Protein AF-0000000069481427 (afdb_homodimer)

Radius of gyration: 17.5 Å; Cα contacts (8 Å, |Δi|>4): 506; chains: 2; bounding box: 46×46×43 Å

pLDDT: mean 86.91, std 14.1, range [25.64, 97.06]

Solvent-accessible surface area (backbone atoms only — not comparable to full-atom values): 13950 Å² total; per-residue (Å²): 100,71,48,62,44,82,50,97,60,33,39,35,22,39,38,51,60,66,61,57,47,44,70,61,52,67,52,79,68,91,65,60,65,43,36,36,32,36,32,32,39,46,39,75,55,36,89,91,43,62,36,25,36,39,41,33,36,37,33,52,68,79,46,86,88,55,65,64,46,74,40,29,38,36,42,20,60,46,76,75,85,49,60,68,69,68,44,41,67,58,52,52,51,51,51,48,40,73,74,54,37,57,54,93,86,38,79,47,42,78,43,76,66,56,78,44,72,48,65,55,82,72,68,117,110,71,48,63,44,81,50,97,60,34,37,34,24,39,36,50,59,66,63,58,46,45,69,61,52,69,52,80,68,92,65,59,66,45,36,36,34,37,32,34,39,48,38,76,55,36,89,91,45,61,36,25,36,36,41,32,34,37,33,50,69,79,48,87,89,55,65,64,47,74,39,29,38,35,40,21,60,44,75,76,85,48,60,68,70,67,42,41,67,59,53,53,51,51,50,48,39,73,74,53,36,58,54,94,86,40,79,46,42,79,43,76,65,54,80,43,72,49,63,65,77,66,70,117

Organism: Araneus ventricosus (NCBI:txid182803)

Sequence (248 aa):
MIGTKDLNNGQYVQFDIYYGLEKQLTLLEDLSTIKLAFNIDGLPLFKSSSQQAWPILCLVNNIRNSNPFVIGIFSGRSKPDNVSQYLFDFIQDVKELLQNPVIGGKLLKFLLMHLFVMLLLALIMIGTKDLNNGQYVQFDIYYGLEKQLTLLEDLSTIKLAFNIDGLPLFKSSSQQAWPILCLVNNIRNSNPFVIGIFSGRSKPDNVSQYLFDFIQDVKELLQNPVIGGKLLKFLLMHLFVMLLLALI

Nearest PDB structures (foldseek):
  2o2a-assembly1_B  TM=3.040E-01  e=3.566E-03  Streptococcus agalactiae 2603V/R
  2hng-assembly1_A-2  TM=2.946E-01  e=9.383E-03  Streptococcus pneumoniae TIGR4
  2fpn-assembly1_A-2  TM=2.513E-01  e=2.469E-02  Bacillus subtilis
  8j7s-assembly1_M  TM=3.025E-01  e=1.533E+00  Maribacter polysiphoniae
  4bcl-assembly1_A  TM=4.057E-01  e=5.221E+00  Prosthecochloris aestuarii

Foldseek 3Di:
DPDKDDAPFWIKDFDQVLVLVLVQPVPDDPAQEWEKEKEWEWADPDPVALKIKIWIKMWGDPDPPTDIDTGMMIIGSHDRPDVCVRCVVVVVNVVVCCVVVAHPNDRHHYDYDDYHYDYDDDPD/DPDKDDAPFWIKDFDQVLVLVLVQVVPDDPAQEWEKEKEWEWADPDPVALKIKIWIKMWGDPDPPTDIDTGMMIIGSHDRPDVCVRCVVVVVNVVVCCVVVAHPNDRHHYHYDDYYYDYPPDPD

Structure (mmCIF, N/CA/C/O backbone):
data_AF-0000000069481427-model_v1
#
loop_
_entity.id
_entity.type
_entity.pdbx_description
1 polymer 'Uncharacterized protein'
#
loop_
_atom_site.group_PDB
_atom_site.id
_atom_site.type_symbol
_atom_site.label_atom_id
_atom_site.label_alt_id
_atom_site.label_comp_id
_atom_site.label_asym_id
_atom_site.label_entity_id
_atom_site.label_seq_id
_atom_site.pdbx_PDB_ins_code
_atom_site.Cartn_x
_atom_site.Cartn_y
_atom_site.Cartn_z
_atom_site.occupancy
_atom_site.B_iso_or_equiv
_atom_site.auth_seq_id
_atom_site.auth_comp_id
_atom_site.auth_asym_id
_atom_site.auth_atom_id
_atom_site.pdbx_PDB_model_num
ATOM 1 N N . MET A 1 1 ? 9.062 -1.073 -13.734 1 69.12 1 MET A N 1
ATOM 2 C CA . MET A 1 1 ? 9.578 -2.188 -12.945 1 69.12 1 MET A CA 1
ATOM 3 C C . MET A 1 1 ? 11.086 -2.32 -13.102 1 69.12 1 MET A C 1
ATOM 5 O O . MET A 1 1 ? 11.609 -2.178 -14.211 1 69.12 1 MET A O 1
ATOM 9 N N . ILE A 1 2 ? 11.789 -2.453 -11.906 1 71.44 2 ILE A N 1
ATOM 10 C CA . ILE A 1 2 ? 13.25 -2.553 -11.945 1 71.44 2 ILE A CA 1
ATOM 11 C C . ILE A 1 2 ? 13.656 -3.996 -12.227 1 71.44 2 ILE A C 1
ATOM 13 O O . ILE A 1 2 ? 14.531 -4.246 -13.062 1 71.44 2 ILE A O 1
ATOM 17 N N . GLY A 1 3 ? 12.992 -4.902 -11.562 1 85.06 3 GLY A N 1
ATOM 18 C CA . GLY A 1 3 ? 13.359 -6.285 -11.82 1 85.06 3 GLY A CA 1
ATOM 19 C C . GLY A 1 3 ? 12.688 -7.27 -10.883 1 85.06 3 GLY A C 1
ATOM 20 O O . GLY A 1 3 ? 11.969 -6.867 -9.961 1 85.06 3 GLY A O 1
ATOM 21 N N . THR A 1 4 ? 12.828 -8.609 -11.227 1 91.56 4 THR A N 1
ATOM 22 C CA . THR A 1 4 ? 12.352 -9.703 -10.383 1 91.56 4 THR A CA 1
ATOM 23 C C . THR A 1 4 ? 13.508 -10.578 -9.922 1 91.56 4 THR A C 1
ATOM 25 O O . THR A 1 4 ? 14.555 -10.625 -10.578 1 91.56 4 THR A O 1
ATOM 28 N N . LYS A 1 5 ? 13.406 -11.055 -8.789 1 93.25 5 LYS A N 1
ATOM 29 C CA . LYS A 1 5 ? 14.422 -11.977 -8.297 1 93.25 5 LYS A CA 1
ATOM 30 C C . LYS A 1 5 ? 13.797 -13.156 -7.57 1 93.25 5 LYS A C 1
ATOM 32 O O . LYS A 1 5 ? 12.789 -13 -6.875 1 93.25 5 LYS A O 1
ATOM 37 N N . ASP A 1 6 ? 14.414 -14.281 -7.785 1 93.88 6 ASP A N 1
ATOM 38 C CA . ASP A 1 6 ? 14.016 -15.469 -7.043 1 93.88 6 ASP A CA 1
ATOM 39 C C . ASP A 1 6 ? 14.711 -15.531 -5.684 1 93.88 6 ASP A C 1
ATOM 41 O O . ASP A 1 6 ? 15.922 -15.344 -5.594 1 93.88 6 ASP A O 1
ATOM 45 N N . LEU A 1 7 ? 13.938 -15.688 -4.66 1 95.19 7 LEU A N 1
ATOM 46 C CA . LEU A 1 7 ? 14.445 -15.977 -3.324 1 95.19 7 LEU A CA 1
ATOM 47 C C . LEU A 1 7 ? 14.211 -17.438 -2.953 1 95.19 7 LEU A C 1
ATOM 49 O O . LEU A 1 7 ? 13.57 -18.172 -3.707 1 95.19 7 LEU A O 1
ATOM 53 N N . ASN A 1 8 ? 14.773 -17.891 -1.88 1 95.06 8 ASN A N 1
ATOM 54 C CA . ASN A 1 8 ? 14.711 -19.297 -1.487 1 95.06 8 ASN A CA 1
ATOM 55 C C . ASN A 1 8 ? 13.273 -19.797 -1.41 1 95.06 8 ASN A C 1
ATOM 57 O O . ASN A 1 8 ? 12.969 -20.906 -1.851 1 95.06 8 ASN A O 1
ATOM 61 N N . ASN A 1 9 ? 12.352 -19.016 -0.88 1 95.25 9 ASN A N 1
ATOM 62 C CA . ASN A 1 9 ? 10.992 -19.5 -0.643 1 95.25 9 ASN A CA 1
ATOM 63 C C . ASN A 1 9 ? 9.953 -18.594 -1.317 1 95.25 9 ASN A C 1
ATOM 65 O O . ASN A 1 9 ? 8.82 -18.484 -0.847 1 95.25 9 ASN A O 1
ATOM 69 N N . GLY A 1 10 ? 10.344 -17.906 -2.363 1 94.56 10 GLY A N 1
ATOM 70 C CA . GLY A 1 10 ? 9.414 -17.047 -3.07 1 94.56 10 GLY A CA 1
ATOM 71 C C . GLY A 1 10 ? 10.086 -16.172 -4.109 1 94.56 10 GLY A C 1
ATOM 72 O O . GLY A 1 10 ? 11.234 -16.422 -4.492 1 94.56 10 GLY A O 1
ATOM 73 N N . GLN A 1 11 ? 9.359 -15.25 -4.609 1 94.19 11 GLN A N 1
ATOM 74 C CA . GLN A 1 11 ? 9.828 -14.297 -5.602 1 94.19 11 GLN A CA 1
ATOM 75 C C . GLN A 1 11 ? 9.617 -12.859 -5.129 1 94.19 11 GLN A C 1
ATOM 77 O O . GLN A 1 11 ? 8.695 -12.594 -4.348 1 94.19 11 GLN A O 1
ATOM 82 N N . TYR A 1 12 ? 10.508 -12 -5.547 1 95.62 12 TYR A N 1
ATOM 83 C CA . TYR A 1 12 ? 10.438 -10.578 -5.207 1 95.62 12 TYR A CA 1
ATOM 84 C C . TYR A 1 12 ? 10.492 -9.719 -6.461 1 95.62 12 TYR A C 1
ATOM 86 O O . TYR A 1 12 ? 11.297 -9.969 -7.363 1 95.62 12 TYR A O 1
ATOM 94 N N . VAL A 1 13 ? 9.602 -8.75 -6.543 1 94.94 13 VAL A N 1
ATOM 95 C CA . VAL A 1 13 ? 9.609 -7.758 -7.613 1 94.94 1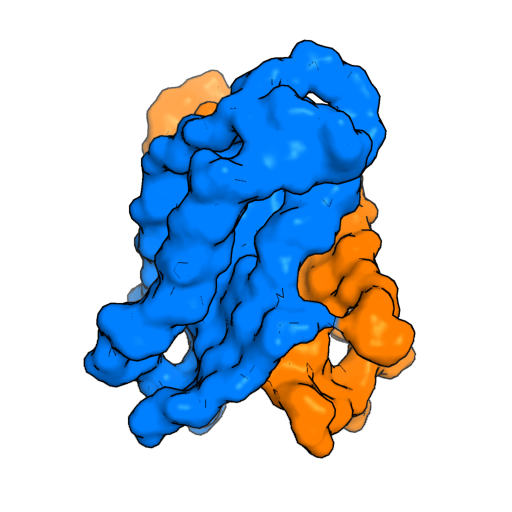3 VAL A CA 1
ATOM 96 C C . VAL A 1 13 ? 9.891 -6.375 -7.027 1 94.94 13 VAL A C 1
ATOM 98 O O . VAL A 1 13 ? 9.328 -6.004 -5.996 1 94.94 13 VAL A O 1
ATOM 101 N N . GLN A 1 14 ? 10.781 -5.672 -7.633 1 95.69 14 GLN A N 1
ATOM 102 C CA . GLN A 1 14 ? 11.156 -4.316 -7.234 1 95.69 14 GLN A CA 1
ATOM 103 C C . GLN A 1 14 ? 10.617 -3.287 -8.227 1 95.69 14 GLN A C 1
ATOM 105 O O . GLN A 1 14 ? 10.766 -3.451 -9.438 1 95.69 14 GLN A O 1
ATOM 110 N N . PHE A 1 15 ? 9.992 -2.195 -7.73 1 94.12 15 PHE A N 1
ATOM 111 C CA . PHE A 1 15 ? 9.508 -1.105 -8.57 1 94.12 15 PHE A CA 1
ATOM 112 C C . PHE A 1 15 ? 10.367 0.14 -8.383 1 94.12 15 PHE A C 1
ATOM 114 O O . PHE A 1 15 ? 10.984 0.321 -7.332 1 94.12 15 PHE A O 1
ATOM 121 N N . ASP A 1 16 ? 10.352 0.92 -9.359 1 92.88 16 ASP A N 1
ATOM 122 C CA . ASP A 1 16 ? 11.211 2.1 -9.383 1 92.88 16 ASP A CA 1
ATOM 123 C C . ASP A 1 16 ? 10.664 3.195 -8.469 1 92.88 16 ASP A C 1
ATOM 125 O O . ASP A 1 16 ? 9.594 3.756 -8.734 1 92.88 16 ASP A O 1
ATOM 129 N N . ILE A 1 17 ? 11.391 3.498 -7.473 1 94.62 17 ILE A N 1
ATOM 130 C CA . ILE A 1 17 ? 10.945 4.496 -6.508 1 94.62 17 ILE A CA 1
ATOM 131 C C . ILE A 1 17 ? 10.891 5.867 -7.168 1 94.62 17 ILE A C 1
ATOM 133 O O . ILE A 1 17 ? 10.039 6.695 -6.828 1 94.62 17 ILE A O 1
ATOM 137 N N . TYR A 1 18 ? 11.719 6.176 -8.117 1 93 18 TYR A N 1
ATOM 138 C CA . TYR A 1 18 ? 11.695 7.457 -8.812 1 93 18 TYR A CA 1
ATOM 139 C C . TYR A 1 18 ? 10.359 7.668 -9.516 1 93 18 TYR A C 1
ATOM 141 O O . TYR A 1 18 ? 9.781 8.758 -9.453 1 93 18 TYR A O 1
ATOM 149 N N . TYR A 1 19 ? 9.953 6.633 -10.125 1 89.44 19 TYR A N 1
ATOM 150 C CA . TYR A 1 19 ? 8.688 6.715 -10.836 1 89.44 19 TYR A CA 1
ATOM 151 C C . TYR A 1 19 ? 7.539 7.016 -9.883 1 89.44 19 TYR A C 1
ATOM 153 O O . TYR A 1 19 ? 6.699 7.875 -10.156 1 89.44 19 TYR A O 1
ATOM 161 N N . GLY A 1 20 ? 7.488 6.297 -8.758 1 90.25 20 GLY A N 1
ATOM 162 C CA . GLY A 1 20 ? 6.469 6.535 -7.746 1 90.25 20 GLY A CA 1
ATOM 163 C C . GLY A 1 20 ? 6.488 7.953 -7.203 1 90.25 20 GLY A C 1
ATOM 164 O O . GLY A 1 20 ? 5.438 8.578 -7.043 1 90.25 20 GLY A O 1
ATOM 165 N N . LEU A 1 21 ? 7.605 8.453 -6.984 1 91.38 21 LEU A N 1
ATOM 166 C CA . LEU A 1 21 ? 7.754 9.789 -6.418 1 91.38 21 LEU A CA 1
ATOM 167 C C . LEU A 1 21 ? 7.371 10.852 -7.438 1 91.38 21 LEU A C 1
ATOM 169 O O . LEU A 1 21 ? 6.773 11.875 -7.082 1 91.38 21 LEU A O 1
ATOM 173 N N . GLU A 1 22 ? 7.754 10.656 -8.68 1 89.56 22 GLU A N 1
ATOM 174 C CA . GLU A 1 22 ? 7.406 11.617 -9.727 1 89.56 22 GLU A CA 1
ATOM 175 C C . GLU A 1 22 ? 5.895 11.805 -9.82 1 89.56 22 GLU A C 1
ATOM 177 O O . GLU A 1 22 ? 5.414 12.922 -10.016 1 89.56 22 GLU A O 1
ATOM 182 N N . LYS A 1 23 ? 5.219 10.734 -9.68 1 85.62 23 LYS A N 1
ATOM 183 C CA . LYS A 1 23 ? 3.76 10.789 -9.758 1 85.62 23 LYS A CA 1
ATOM 184 C C . LYS A 1 23 ? 3.174 11.555 -8.57 1 85.62 23 LYS A C 1
ATOM 186 O O . LYS A 1 23 ? 2.141 12.211 -8.695 1 85.62 23 LYS A O 1
ATOM 191 N N . GLN A 1 24 ? 3.822 11.445 -7.441 1 84.94 24 GLN A N 1
ATOM 192 C CA . GLN A 1 24 ? 3.34 12.078 -6.219 1 84.94 24 GLN A CA 1
ATOM 193 C C . GLN A 1 24 ? 3.723 13.547 -6.172 1 84.94 24 GLN A C 1
ATOM 195 O O . GLN A 1 24 ? 2.984 14.375 -5.625 1 84.94 24 GLN A O 1
ATOM 200 N N . LEU A 1 25 ? 4.82 13.852 -6.613 1 82.25 25 LEU A N 1
ATOM 201 C CA . LEU A 1 25 ? 5.383 15.188 -6.426 1 82.25 25 LEU A CA 1
ATOM 202 C C . LEU A 1 25 ? 5.02 16.094 -7.59 1 82.25 25 LEU A C 1
ATOM 204 O O . LEU A 1 25 ? 5.234 17.312 -7.523 1 82.25 25 LEU A O 1
ATOM 208 N N . THR A 1 26 ? 4.68 15.5 -8.734 1 68.38 26 THR A N 1
ATOM 209 C CA . THR A 1 26 ? 4.246 16.391 -9.797 1 68.38 26 THR A CA 1
ATOM 210 C C . THR A 1 26 ? 3.299 17.453 -9.25 1 68.38 26 THR A C 1
ATOM 212 O O . THR A 1 26 ? 3.264 18.578 -9.758 1 68.38 26 THR A O 1
ATOM 215 N N . LEU A 1 27 ? 2.654 16.922 -8.227 1 54.19 27 LEU A N 1
ATOM 216 C CA . LEU A 1 27 ? 1.747 17.922 -7.668 1 54.19 27 LEU A CA 1
ATOM 217 C C . LEU A 1 27 ? 2.52 19 -6.93 1 54.19 27 LEU A C 1
ATOM 219 O O . LEU A 1 27 ? 3.596 18.75 -6.383 1 54.19 27 LEU A O 1
ATOM 223 N N . LEU A 1 28 ? 2.361 20.219 -7.215 1 54.31 28 LEU A N 1
ATOM 224 C CA . LEU A 1 28 ? 2.791 21.609 -7.246 1 54.31 28 LEU A CA 1
ATOM 225 C C . LEU A 1 28 ? 3.41 22.016 -5.914 1 54.31 28 LEU A C 1
ATOM 227 O O . LEU A 1 28 ? 3.623 23.203 -5.664 1 54.31 28 LEU A O 1
ATOM 231 N N . GLU A 1 29 ? 3.709 21.016 -5.012 1 61.81 29 GLU A N 1
ATOM 232 C CA . GLU A 1 29 ? 4.039 21.797 -3.83 1 61.81 29 GLU A CA 1
ATOM 233 C C . GLU A 1 29 ? 5.508 22.219 -3.838 1 61.81 29 GLU A C 1
ATOM 235 O O . GLU A 1 29 ? 6.34 21.578 -4.48 1 61.81 29 GLU A O 1
ATOM 240 N N . ASP A 1 30 ? 5.754 23.344 -3.699 1 70.56 30 ASP A N 1
ATOM 241 C CA . ASP A 1 30 ? 7.062 23.984 -3.545 1 70.56 30 ASP A CA 1
ATOM 242 C C . ASP A 1 30 ? 7.793 23.438 -2.32 1 70.56 30 ASP A C 1
ATOM 244 O O . ASP A 1 30 ? 7.91 24.125 -1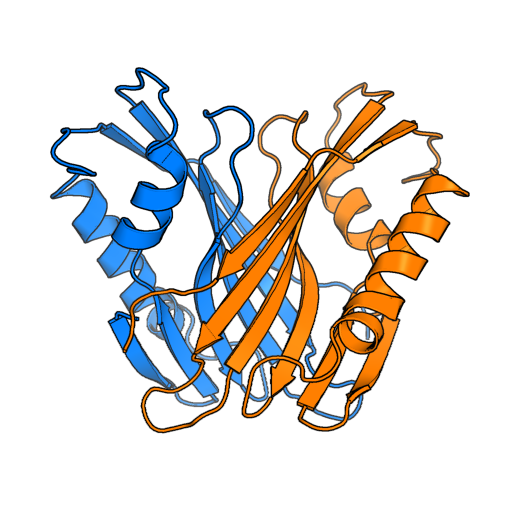.305 1 70.56 30 ASP A O 1
ATOM 248 N N . LEU A 1 31 ? 8.125 22.078 -2.477 1 79.62 31 LEU A N 1
ATOM 249 C CA . LEU A 1 31 ? 8.836 21.5 -1.342 1 79.62 31 LEU A CA 1
ATOM 250 C C . LEU A 1 31 ? 10.297 21.25 -1.696 1 79.62 31 LEU A C 1
ATOM 252 O O . LEU A 1 31 ? 10.609 20.844 -2.818 1 79.62 31 LEU A O 1
ATOM 256 N N . SER A 1 32 ? 11.156 21.609 -0.752 1 88.94 32 SER A N 1
ATOM 257 C CA . SER A 1 32 ? 12.57 21.281 -0.91 1 88.94 32 SER A CA 1
ATOM 258 C C . SER A 1 32 ? 12.938 20.016 -0.141 1 88.94 32 SER A C 1
ATOM 260 O O . SER A 1 32 ? 13.953 19.375 -0.436 1 88.94 32 SER A O 1
ATOM 262 N N . THR A 1 33 ? 12.156 19.641 0.811 1 93.19 33 THR A N 1
ATOM 263 C CA . THR A 1 33 ? 12.383 18.453 1.633 1 93.19 33 THR A CA 1
ATOM 264 C C . THR A 1 33 ? 11.195 17.5 1.554 1 93.19 33 THR A C 1
ATOM 266 O O . THR A 1 33 ? 10.039 17.938 1.671 1 93.19 33 THR A O 1
ATOM 269 N N . ILE A 1 34 ? 11.531 16.281 1.269 1 92.81 34 ILE A N 1
ATOM 270 C CA . ILE A 1 34 ? 10.5 15.258 1.167 1 92.81 34 ILE A CA 1
ATOM 271 C C . ILE A 1 34 ? 10.672 14.242 2.293 1 92.81 34 ILE A C 1
ATOM 273 O O . ILE A 1 34 ? 11.75 13.68 2.473 1 92.81 34 ILE A O 1
ATOM 277 N N . LYS A 1 35 ? 9.641 14.062 3.07 1 93 35 LYS A N 1
ATOM 278 C CA . LYS A 1 35 ? 9.648 13.062 4.137 1 93 35 LYS A CA 1
ATOM 279 C C . LYS A 1 35 ? 9.039 11.75 3.66 1 93 35 LYS A C 1
ATOM 281 O O . LYS A 1 35 ? 7.883 11.711 3.238 1 93 35 LYS A O 1
ATOM 286 N N . LEU A 1 36 ? 9.836 10.688 3.756 1 93.94 36 LEU A N 1
ATOM 287 C CA . LEU A 1 36 ? 9.391 9.383 3.275 1 93.94 36 LEU A CA 1
ATOM 288 C C . LEU A 1 36 ? 9.156 8.422 4.438 1 93.94 36 LEU A C 1
ATOM 290 O O . LEU A 1 36 ? 9.984 8.328 5.344 1 93.94 36 LEU A O 1
ATOM 294 N N . ALA A 1 37 ? 8.039 7.828 4.441 1 93.44 37 ALA A N 1
ATOM 295 C CA . ALA A 1 37 ? 7.742 6.707 5.332 1 93.44 37 ALA A CA 1
ATOM 296 C C . ALA A 1 37 ? 7.582 5.406 4.547 1 93.44 37 ALA A C 1
ATOM 298 O O . ALA A 1 37 ? 7.043 5.41 3.438 1 93.44 37 ALA A O 1
ATOM 299 N N . PHE A 1 38 ? 8.094 4.312 5.137 1 94.19 38 PHE A N 1
ATOM 300 C CA . PHE A 1 38 ? 7.961 2.992 4.527 1 94.19 38 PHE A CA 1
ATOM 301 C C . PHE A 1 38 ? 7.242 2.031 5.469 1 94.19 38 PHE A C 1
ATOM 303 O O . PHE A 1 38 ? 7.449 2.072 6.684 1 94.19 38 PHE A O 1
ATOM 310 N N . ASN A 1 39 ? 6.418 1.269 4.871 1 92.75 39 ASN A N 1
ATOM 311 C CA . ASN A 1 39 ? 5.676 0.265 5.625 1 92.75 39 ASN A CA 1
ATOM 312 C C . ASN A 1 39 ? 5.719 -1.097 4.938 1 92.75 39 ASN A C 1
ATOM 314 O O . ASN A 1 39 ? 5.57 -1.185 3.717 1 92.75 39 ASN A O 1
ATOM 318 N N . ILE A 1 40 ? 5.957 -2.154 5.664 1 93.69 40 ILE A N 1
ATOM 319 C CA . ILE A 1 40 ? 5.895 -3.523 5.168 1 93.69 40 ILE A CA 1
ATOM 320 C C . ILE A 1 40 ? 4.711 -4.25 5.801 1 93.69 40 ILE A C 1
ATOM 322 O O . ILE A 1 40 ? 4.531 -4.215 7.02 1 93.69 40 ILE A O 1
ATOM 326 N N . ASP A 1 41 ? 3.959 -4.875 4.922 1 89.81 41 ASP A N 1
ATOM 327 C CA . ASP A 1 41 ? 2.826 -5.668 5.391 1 89.81 41 ASP A CA 1
ATOM 328 C C . ASP A 1 41 ? 3.014 -7.145 5.043 1 89.81 41 ASP A C 1
ATOM 330 O O . ASP A 1 41 ? 3.588 -7.477 4.004 1 89.81 41 ASP A O 1
ATOM 334 N N . GLY A 1 42 ? 2.719 -8.039 5.977 1 91.25 42 GLY A N 1
ATOM 335 C CA . GLY A 1 42 ? 2.611 -9.469 5.723 1 91.25 42 GLY A CA 1
ATOM 336 C C . GLY A 1 42 ? 1.177 -9.953 5.641 1 91.25 42 GLY A C 1
ATOM 337 O O . GLY A 1 42 ? 0.431 -9.867 6.617 1 91.25 42 GLY A O 1
ATOM 338 N N . LEU A 1 43 ? 0.83 -10.469 4.492 1 90.56 43 LEU A N 1
ATOM 339 C CA . LEU A 1 43 ? -0.578 -10.75 4.234 1 90.56 43 LEU A CA 1
ATOM 340 C C . LEU A 1 43 ? -0.757 -12.156 3.684 1 90.56 43 LEU A C 1
ATOM 342 O O . LEU A 1 43 ? -0.021 -12.578 2.787 1 90.56 43 LEU A O 1
ATOM 346 N N . PRO A 1 44 ? -1.736 -12.859 4.199 1 88.62 44 PRO A N 1
ATOM 347 C CA . PRO A 1 44 ? -2.105 -14.117 3.535 1 88.62 44 PRO A CA 1
ATOM 348 C C . PRO A 1 44 ? -2.834 -13.891 2.213 1 88.62 44 PRO A C 1
ATOM 350 O O . PRO A 1 44 ? -3.65 -12.969 2.102 1 88.62 44 PRO A O 1
ATOM 353 N N . LEU A 1 45 ? -2.564 -14.492 1.097 1 85.12 45 LEU A N 1
ATOM 354 C CA . LEU A 1 45 ? -3.217 -14.305 -0.196 1 85.12 45 LEU A CA 1
ATOM 355 C C . LEU A 1 45 ? -4.383 -15.266 -0.358 1 85.12 45 LEU A C 1
ATOM 357 O O . LEU A 1 45 ? -5.375 -14.945 -1.017 1 85.12 45 LEU A O 1
ATOM 361 N N . PHE A 1 46 ? -4.27 -16.531 0.207 1 77 46 PHE A N 1
ATOM 362 C CA . PHE A 1 46 ? -5.371 -17.469 0.076 1 77 46 PHE A CA 1
ATOM 363 C C . PHE A 1 46 ? -5.609 -18.203 1.389 1 77 46 PHE A C 1
ATOM 365 O O . PHE A 1 46 ? -4.664 -18.516 2.117 1 77 46 PHE A O 1
ATOM 372 N N . LYS A 1 47 ? -6.926 -18.359 1.677 1 69.12 47 LYS A N 1
ATOM 373 C CA . LYS A 1 47 ? -7.281 -19.031 2.922 1 69.12 47 LYS A CA 1
ATOM 374 C C . LYS A 1 47 ? -6.758 -20.469 2.941 1 69.12 47 LYS A C 1
ATOM 376 O O . LYS A 1 47 ? -6.262 -20.938 3.967 1 69.12 47 LYS A O 1
ATOM 381 N N . SER A 1 48 ? -6.762 -21.109 1.849 1 68.62 48 SER A N 1
ATOM 382 C CA . SER A 1 48 ? -6.426 -22.531 1.827 1 68.62 48 SER A CA 1
ATOM 383 C C . SER A 1 48 ? -4.973 -22.75 1.433 1 68.62 48 SER A C 1
ATOM 385 O O . SER A 1 48 ? -4.445 -23.859 1.569 1 68.62 48 SER A O 1
ATOM 387 N N . SER A 1 49 ? -4.359 -21.609 1.04 1 73.44 49 SER A N 1
ATOM 388 C CA . SER A 1 49 ? -2.963 -21.766 0.654 1 73.44 49 SER A CA 1
ATOM 389 C C . SER A 1 49 ? -2.033 -21.062 1.643 1 73.44 49 SER A C 1
ATOM 391 O O . SER A 1 49 ? -2.451 -20.156 2.357 1 73.44 49 SER A O 1
ATOM 393 N N . SER A 1 50 ? -0.798 -21.594 1.832 1 84.31 50 SER A N 1
ATOM 394 C CA . SER A 1 50 ? 0.222 -20.969 2.668 1 84.31 50 SER A CA 1
ATOM 395 C C . SER A 1 50 ? 0.869 -19.781 1.956 1 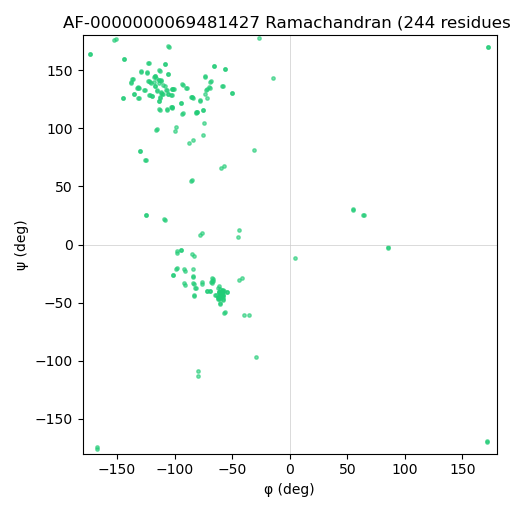84.31 50 SER A C 1
ATOM 397 O O . SER A 1 50 ? 1.825 -19.203 2.465 1 84.31 50 SER A O 1
ATOM 399 N N . GLN A 1 51 ? 0.271 -19.391 0.802 1 89.56 51 GLN A N 1
ATOM 400 C CA . GLN A 1 51 ? 0.86 -18.281 0.048 1 89.56 51 GLN A CA 1
ATOM 401 C C . GLN A 1 51 ? 0.683 -16.953 0.783 1 89.56 51 GLN A C 1
ATOM 403 O O . GLN A 1 51 ? -0.397 -16.672 1.303 1 89.56 51 GLN A O 1
ATOM 408 N N . GLN A 1 52 ? 1.768 -16.172 0.818 1 92.38 52 GLN A N 1
ATOM 409 C CA . GLN A 1 52 ? 1.77 -14.875 1.477 1 92.38 52 GLN A CA 1
ATOM 410 C C . GLN A 1 52 ? 2.318 -13.789 0.551 1 92.38 52 GLN A C 1
ATOM 412 O O . GLN A 1 52 ? 3.076 -14.086 -0.375 1 92.38 52 GLN A O 1
ATOM 417 N N . ALA A 1 53 ? 1.844 -12.656 0.713 1 93.25 53 ALA A N 1
ATOM 418 C CA . ALA A 1 53 ? 2.418 -11.469 0.093 1 93.25 53 ALA A CA 1
ATOM 419 C C . ALA A 1 53 ? 3.01 -10.531 1.144 1 93.25 53 ALA A C 1
ATOM 421 O O . ALA A 1 53 ? 2.428 -10.344 2.213 1 93.25 53 ALA A O 1
ATOM 422 N N . TRP A 1 54 ? 4.168 -9.906 0.805 1 94.94 54 TRP A N 1
ATOM 423 C CA . TRP A 1 54 ? 4.84 -8.93 1.657 1 94.94 54 TRP A CA 1
ATOM 424 C C . TRP A 1 54 ? 5.18 -7.668 0.875 1 94.94 54 TRP A C 1
ATOM 426 O O . TRP A 1 54 ? 6.332 -7.465 0.479 1 94.94 54 TRP A O 1
ATOM 436 N N . PRO A 1 55 ? 4.203 -6.805 0.706 1 95.88 55 PRO A N 1
ATOM 437 C CA . PRO A 1 55 ? 4.465 -5.539 0.013 1 95.88 55 PRO A CA 1
ATOM 438 C C . PRO A 1 55 ? 5.254 -4.551 0.869 1 95.88 55 PRO A C 1
ATOM 440 O O . PRO A 1 55 ? 5.07 -4.5 2.088 1 95.88 55 PRO A O 1
ATOM 443 N N . ILE A 1 56 ? 6.086 -3.828 0.24 1 96.19 56 ILE A N 1
ATOM 444 C CA . ILE A 1 56 ? 6.73 -2.646 0.803 1 96.19 56 ILE A CA 1
ATOM 445 C C . ILE A 1 56 ? 6.055 -1.387 0.265 1 96.19 56 ILE A C 1
ATOM 447 O O . ILE A 1 56 ? 6.051 -1.144 -0.944 1 96.19 56 ILE A O 1
ATOM 451 N N . LEU A 1 57 ? 5.473 -0.607 1.165 1 95.94 57 LEU A N 1
ATOM 452 C CA . LEU A 1 57 ? 4.711 0.581 0.791 1 95.94 57 LEU A CA 1
ATOM 453 C C . LEU A 1 57 ? 5.496 1.85 1.104 1 95.94 57 LEU A C 1
ATOM 455 O O . LEU A 1 57 ? 6.25 1.893 2.08 1 95.94 57 LEU A O 1
ATOM 459 N N . CYS A 1 58 ? 5.305 2.822 0.292 1 94.88 58 CYS A N 1
ATOM 460 C CA . CYS A 1 58 ? 5.926 4.129 0.489 1 94.88 58 CYS A CA 1
ATOM 461 C C . CYS A 1 58 ? 4.875 5.227 0.566 1 94.88 58 CYS A C 1
ATOM 463 O O . CYS A 1 58 ? 3.885 5.195 -0.167 1 94.88 58 CYS A O 1
ATOM 465 N N . LEU A 1 59 ? 5.094 6.168 1.441 1 93.81 59 LEU A N 1
ATOM 466 C CA . LEU A 1 59 ? 4.25 7.348 1.602 1 93.81 59 LEU A CA 1
ATOM 467 C C . LEU A 1 59 ? 5.102 8.609 1.73 1 93.81 59 LEU A C 1
ATOM 469 O O . LEU A 1 59 ? 6.086 8.625 2.473 1 93.81 59 LEU A O 1
ATOM 473 N N . VAL A 1 60 ? 4.762 9.57 0.935 1 92.25 60 VAL A N 1
ATOM 474 C CA . VAL A 1 60 ? 5.309 10.906 1.182 1 92.25 60 VAL A CA 1
ATOM 475 C C . VAL A 1 60 ? 4.512 11.594 2.281 1 92.25 60 VAL A C 1
ATOM 477 O O . VAL A 1 60 ? 3.354 11.977 2.074 1 92.25 60 VAL A O 1
ATOM 480 N N . ASN A 1 61 ? 5.098 11.836 3.344 1 88.88 61 ASN A N 1
ATOM 481 C CA . ASN A 1 61 ? 4.387 12.188 4.566 1 88.88 61 ASN A CA 1
ATOM 482 C C . ASN A 1 61 ? 4.051 13.68 4.613 1 88.88 61 ASN A C 1
ATOM 484 O O . ASN A 1 61 ? 3.092 14.086 5.273 1 88.88 61 ASN A O 1
ATOM 488 N N . ASN A 1 62 ? 4.801 14.477 3.994 1 88 62 ASN A N 1
ATOM 489 C CA . ASN A 1 62 ? 4.648 15.906 4.234 1 88 62 ASN A CA 1
ATOM 490 C C . ASN A 1 62 ? 4.008 16.609 3.037 1 88 62 ASN A C 1
ATOM 492 O O . ASN A 1 62 ? 4.23 17.797 2.822 1 88 62 ASN A O 1
ATOM 496 N N . ILE A 1 63 ? 3.375 15.891 2.273 1 84.56 63 ILE A N 1
ATOM 497 C CA . ILE A 1 63 ? 2.58 16.5 1.219 1 84.56 63 ILE A CA 1
ATOM 498 C C . ILE A 1 63 ? 1.102 16.188 1.434 1 84.56 63 ILE A C 1
ATOM 500 O O . ILE A 1 63 ? 0.756 15.109 1.928 1 84.56 63 ILE A O 1
ATOM 504 N N . ARG A 1 64 ? 0.32 17.219 1.101 1 78.19 64 ARG A N 1
ATOM 505 C CA . ARG A 1 64 ? -1.124 17.031 1.2 1 78.19 64 ARG A CA 1
ATOM 506 C C . ARG A 1 64 ? -1.625 16.047 0.145 1 78.19 64 ARG A C 1
ATOM 508 O O . ARG A 1 64 ? -1.12 16.031 -0.979 1 78.19 64 ARG A O 1
ATOM 515 N N . ASN A 1 65 ? -2.559 15.172 0.431 1 79.69 65 ASN A N 1
ATOM 516 C CA . ASN A 1 65 ? -3.213 14.242 -0.48 1 79.69 65 ASN A CA 1
ATOM 517 C C . ASN A 1 65 ? -2.225 13.227 -1.053 1 79.69 65 ASN A C 1
ATOM 519 O O . ASN A 1 65 ? -2.297 12.883 -2.234 1 79.69 65 ASN A O 1
ATOM 523 N N . SER A 1 66 ? -1.168 13 -0.298 1 86.12 66 SER A N 1
ATOM 524 C CA . SER A 1 66 ? -0.229 11.961 -0.714 1 86.12 66 SER A CA 1
ATOM 525 C C . SER A 1 66 ? -0.921 10.609 -0.842 1 86.12 66 SER A C 1
ATOM 527 O O . SER A 1 66 ? -1.764 10.258 -0.014 1 86.12 66 SER A O 1
ATOM 529 N N . ASN A 1 67 ? -0.563 9.938 -1.95 1 89.31 67 ASN A N 1
ATOM 530 C CA . ASN A 1 67 ? -1.021 8.562 -2.135 1 89.31 67 ASN A CA 1
ATOM 531 C C . ASN A 1 67 ? 0.103 7.559 -1.899 1 89.31 67 ASN A C 1
ATOM 533 O O . ASN A 1 67 ? 1.203 7.719 -2.432 1 89.31 67 ASN A O 1
ATOM 537 N N . PRO A 1 68 ? -0.221 6.609 -1.071 1 93.25 68 PRO A N 1
ATOM 538 C CA . PRO A 1 68 ? 0.805 5.57 -0.937 1 93.25 68 PRO A CA 1
ATOM 539 C C . PRO A 1 68 ? 1.009 4.773 -2.223 1 93.25 68 PRO A C 1
ATOM 541 O O . PRO A 1 68 ? 0.106 4.703 -3.061 1 93.25 68 PRO A O 1
ATOM 544 N N . PHE A 1 69 ? 2.197 4.242 -2.375 1 93.31 69 PHE A N 1
ATOM 545 C CA . PHE A 1 69 ? 2.486 3.404 -3.531 1 93.31 69 PHE A CA 1
ATOM 546 C C . PHE A 1 69 ? 3.42 2.26 -3.15 1 93.31 69 PHE A C 1
ATOM 548 O O . PHE A 1 69 ? 4.078 2.309 -2.109 1 93.31 69 PHE A O 1
ATOM 555 N N . VAL A 1 70 ? 3.418 1.198 -4 1 95.06 70 VAL A N 1
ATOM 556 C CA . VAL A 1 70 ? 4.184 -0.012 -3.727 1 95.06 70 VAL A CA 1
ATOM 557 C C . VAL A 1 70 ? 5.586 0.119 -4.316 1 95.06 70 VAL A C 1
ATOM 559 O O . VAL A 1 70 ? 5.746 0.501 -5.477 1 95.06 70 VAL A O 1
ATOM 562 N N . ILE A 1 71 ? 6.559 -0.26 -3.502 1 95.31 71 ILE A N 1
ATOM 563 C CA . ILE A 1 71 ? 7.957 -0.213 -3.908 1 95.31 71 ILE A CA 1
ATOM 564 C C . ILE A 1 71 ? 8.43 -1.612 -4.297 1 95.31 71 ILE A C 1
ATOM 566 O O . ILE A 1 71 ? 9.359 -1.761 -5.094 1 95.31 71 ILE A O 1
ATOM 570 N N . GLY A 1 72 ? 7.812 -2.566 -3.748 1 96.25 72 GLY A N 1
ATOM 571 C CA . GLY A 1 72 ? 8.148 -3.957 -4.02 1 96.25 72 GLY A CA 1
ATOM 572 C C . GLY A 1 72 ? 7.18 -4.938 -3.379 1 96.25 72 GLY A C 1
ATOM 573 O O . GLY A 1 72 ? 6.414 -4.57 -2.488 1 96.25 72 GLY A O 1
ATOM 574 N N . ILE A 1 73 ? 7.262 -6.156 -3.887 1 96.19 73 ILE A N 1
ATOM 575 C CA . ILE A 1 73 ? 6.406 -7.195 -3.328 1 96.19 73 ILE A CA 1
ATOM 576 C C . ILE A 1 73 ? 7.145 -8.531 -3.34 1 96.19 73 ILE A C 1
ATOM 578 O O . ILE A 1 73 ? 7.66 -8.953 -4.379 1 96.19 73 ILE A O 1
ATOM 582 N N . PHE A 1 74 ? 7.203 -9.117 -2.205 1 95.56 74 PHE A N 1
ATOM 583 C CA . PHE A 1 74 ? 7.559 -10.531 -2.09 1 95.56 74 PHE A CA 1
ATOM 584 C C . PHE A 1 74 ? 6.312 -11.406 -2.09 1 95.56 74 PHE A C 1
ATOM 586 O O . PHE A 1 74 ? 5.312 -11.07 -1.444 1 95.56 74 PHE A O 1
ATOM 593 N N . SER A 1 75 ? 6.332 -12.484 -2.781 1 93.5 75 SER A N 1
ATOM 594 C CA . SER A 1 75 ? 5.293 -13.508 -2.762 1 93.5 75 SER A CA 1
ATOM 595 C C . SER A 1 75 ? 5.895 -14.898 -2.594 1 93.5 75 SER A C 1
ATOM 597 O O . SER A 1 75 ? 6.809 -15.281 -3.326 1 93.5 75 SER A O 1
ATOM 599 N N . GLY A 1 76 ? 5.398 -15.594 -1.585 1 93.38 76 GLY A N 1
ATOM 600 C CA . GLY A 1 76 ? 5.906 -16.938 -1.334 1 93.38 76 GLY A CA 1
ATOM 601 C C . GLY A 1 76 ? 5.047 -17.719 -0.365 1 93.38 76 GLY A C 1
ATOM 602 O O . GLY A 1 76 ? 3.975 -17.266 0.038 1 93.38 76 GLY A O 1
ATOM 603 N N . ARG A 1 77 ? 5.48 -18.938 -0.004 1 92 77 ARG A N 1
ATOM 604 C CA . ARG A 1 77 ? 4.707 -19.875 0.815 1 92 77 ARG A CA 1
ATOM 605 C C . ARG A 1 77 ? 4.871 -19.562 2.299 1 92 77 ARG A C 1
ATOM 607 O O . ARG A 1 77 ? 4.215 -20.172 3.143 1 92 77 ARG A O 1
ATOM 614 N N . SER A 1 78 ? 5.758 -18.703 2.674 1 92.5 78 SER A N 1
ATOM 615 C CA . SER A 1 78 ? 5.988 -18.188 4.02 1 92.5 78 SER A CA 1
ATOM 616 C C . SER A 1 78 ? 6.555 -16.781 3.984 1 92.5 78 SER A C 1
ATOM 618 O O . SER A 1 78 ? 6.719 -16.188 2.908 1 92.5 78 SER A O 1
ATOM 620 N N . LYS A 1 79 ? 6.723 -16.219 5.141 1 93.06 79 LYS A N 1
ATOM 621 C CA . LYS A 1 79 ? 7.461 -14.969 5.176 1 93.06 79 LYS A CA 1
ATOM 622 C C . LYS A 1 79 ? 8.844 -15.125 4.551 1 93.06 79 LYS A C 1
ATOM 624 O O . LYS A 1 79 ? 9.406 -16.219 4.547 1 93.06 79 LYS A O 1
ATOM 629 N N . PRO A 1 80 ? 9.383 -14.023 3.98 1 94.5 80 PRO A N 1
ATOM 630 C CA . PRO A 1 80 ? 10.742 -14.172 3.461 1 94.5 80 PRO A CA 1
ATOM 631 C C . PRO A 1 80 ? 11.695 -14.789 4.48 1 94.5 80 PRO A C 1
ATOM 633 O O . PRO A 1 80 ? 11.75 -14.344 5.629 1 94.5 80 PRO A O 1
ATOM 636 N N . ASP A 1 81 ? 12.375 -15.766 4.039 1 95.12 81 ASP A N 1
ATOM 637 C CA . ASP A 1 81 ? 13.219 -16.5 4.977 1 95.12 81 ASP A CA 1
ATOM 638 C C . ASP A 1 81 ? 14.492 -15.719 5.301 1 95.12 81 ASP A C 1
ATOM 640 O O . ASP A 1 81 ? 15.07 -15.891 6.375 1 95.12 81 ASP A O 1
ATOM 644 N N . ASN A 1 82 ? 15.016 -14.969 4.414 1 95.38 82 ASN A N 1
ATOM 645 C CA . ASN A 1 82 ? 16.172 -14.094 4.59 1 95.38 82 ASN A CA 1
ATOM 646 C C . ASN A 1 82 ? 15.805 -12.625 4.402 1 95.38 82 ASN A C 1
ATOM 648 O O . ASN A 1 82 ? 15.703 -12.148 3.27 1 95.38 82 ASN A O 1
ATOM 652 N N . VAL A 1 83 ? 15.602 -11.969 5.461 1 93.94 83 VAL A N 1
ATOM 653 C CA . VAL A 1 83 ? 15.125 -10.594 5.461 1 93.94 83 VAL A CA 1
ATOM 654 C C . VAL A 1 83 ? 16.109 -9.703 4.707 1 93.94 83 VAL A C 1
ATOM 656 O O . VAL A 1 83 ? 15.703 -8.812 3.949 1 93.94 83 VAL A O 1
ATOM 659 N N . SER A 1 84 ? 17.422 -9.938 4.934 1 95.31 84 SER A N 1
ATOM 660 C CA . SER A 1 84 ? 18.438 -9.133 4.266 1 95.31 84 SER A CA 1
ATOM 661 C C . SER A 1 84 ? 18.328 -9.266 2.75 1 95.31 84 SER A C 1
ATOM 663 O O . SER A 1 84 ? 18.453 -8.273 2.027 1 95.31 84 SER A O 1
ATOM 665 N N . GLN A 1 85 ? 18.094 -10.484 2.268 1 96.25 85 GLN A N 1
ATOM 666 C CA . GLN A 1 85 ? 17.953 -10.703 0.832 1 96.25 85 GLN A CA 1
ATOM 667 C C . GLN A 1 85 ? 16.672 -10.078 0.302 1 96.25 85 GLN A C 1
ATOM 669 O O . GLN A 1 85 ? 16.656 -9.484 -0.778 1 96.25 85 GLN A O 1
ATOM 674 N N . TYR A 1 86 ? 15.672 -10.211 1.065 1 96.06 86 TYR A N 1
ATOM 675 C CA . TYR A 1 86 ? 14.367 -9.656 0.711 1 96.06 86 TYR A CA 1
ATOM 676 C C . TYR A 1 86 ? 14.438 -8.141 0.584 1 96.06 86 TYR A C 1
ATOM 678 O O . TYR A 1 86 ? 13.938 -7.57 -0.391 1 96.06 86 TYR A O 1
ATOM 686 N N . LEU A 1 87 ? 15.148 -7.43 1.456 1 96.19 87 LEU A N 1
ATOM 687 C CA . LEU A 1 87 ? 15.125 -5.973 1.515 1 96.19 87 LEU A CA 1
ATOM 688 C C . LEU A 1 87 ? 16.266 -5.379 0.695 1 96.19 87 LEU A C 1
ATOM 690 O O . LEU A 1 87 ? 16.344 -4.16 0.516 1 96.19 87 LEU A O 1
ATOM 694 N N . PHE A 1 88 ? 17.094 -6.211 0.188 1 96.94 88 PHE A N 1
ATOM 695 C CA . PHE A 1 88 ? 18.344 -5.754 -0.411 1 96.94 88 PHE A CA 1
ATOM 696 C C . PHE A 1 88 ? 18.078 -4.738 -1.517 1 96.94 88 PHE A C 1
ATOM 698 O O . PHE A 1 88 ? 18.609 -3.625 -1.487 1 96.94 88 PHE A O 1
ATOM 705 N N . ASP A 1 89 ? 17.312 -5.078 -2.541 1 96.75 89 ASP A N 1
ATOM 706 C CA . ASP A 1 89 ? 17.047 -4.199 -3.676 1 96.75 89 ASP A CA 1
ATOM 707 C C . ASP A 1 89 ? 16.359 -2.91 -3.223 1 96.75 89 ASP A C 1
ATOM 709 O O . ASP A 1 89 ? 16.641 -1.835 -3.762 1 96.75 89 ASP A O 1
ATOM 713 N N . PHE A 1 90 ? 15.461 -3.027 -2.266 1 95.62 90 PHE A N 1
ATOM 714 C CA . PHE A 1 90 ? 14.781 -1.866 -1.701 1 95.62 90 PHE A CA 1
ATOM 715 C C . PHE A 1 90 ? 15.781 -0.908 -1.069 1 95.62 90 PHE A C 1
ATOM 717 O O . PHE A 1 90 ? 15.773 0.29 -1.356 1 95.62 90 PHE A O 1
ATOM 724 N N . ILE A 1 91 ? 16.609 -1.454 -0.233 1 96.5 91 ILE A N 1
ATOM 725 C CA . ILE A 1 91 ? 17.609 -0.643 0.459 1 96.5 91 ILE A CA 1
ATOM 726 C C . ILE A 1 91 ? 18.531 0.016 -0.558 1 96.5 91 ILE A C 1
ATOM 728 O O . ILE A 1 91 ? 18.844 1.203 -0.443 1 96.5 91 ILE A O 1
ATOM 732 N N . GLN A 1 92 ? 19 -0.738 -1.547 1 96.38 92 GLN A N 1
ATOM 733 C CA . GLN A 1 92 ? 19.844 -0.181 -2.586 1 96.38 92 GLN A CA 1
ATOM 734 C C . GLN A 1 92 ? 19.156 0.955 -3.328 1 96.38 92 GLN A C 1
ATOM 736 O O . GLN A 1 92 ? 19.766 1.973 -3.643 1 96.38 92 GLN A O 1
ATOM 741 N N . ASP A 1 93 ? 17.891 0.814 -3.604 1 95.5 93 ASP A N 1
ATOM 742 C CA . ASP A 1 93 ? 17.094 1.837 -4.277 1 95.5 93 ASP A CA 1
ATOM 743 C C . ASP A 1 93 ? 17.031 3.119 -3.451 1 95.5 93 ASP A C 1
ATOM 745 O O . ASP A 1 93 ? 17.188 4.219 -3.988 1 95.5 93 ASP A O 1
ATOM 749 N N . VAL A 1 94 ? 16.766 3.002 -2.193 1 95.94 94 VAL A N 1
ATOM 750 C CA . VAL A 1 94 ? 16.688 4.148 -1.294 1 95.94 94 VAL A CA 1
ATOM 751 C C . VAL A 1 94 ? 18.062 4.832 -1.21 1 95.94 94 VAL A C 1
ATOM 753 O O . VAL A 1 94 ? 18.141 6.062 -1.25 1 95.94 94 VAL A O 1
ATOM 756 N N . LYS A 1 95 ? 19.094 3.992 -1.099 1 96.81 95 LYS A N 1
ATOM 757 C CA . LYS A 1 95 ? 20.438 4.562 -1.082 1 96.81 95 LYS A CA 1
ATOM 758 C C . LYS A 1 95 ? 20.703 5.375 -2.344 1 96.81 95 LYS A C 1
ATOM 760 O O . LYS A 1 95 ? 21.266 6.477 -2.273 1 96.81 95 LYS A O 1
ATOM 765 N N . GLU A 1 96 ? 20.375 4.785 -3.436 1 96.81 96 GLU A N 1
ATOM 766 C CA . GLU A 1 96 ? 20.547 5.492 -4.699 1 96.81 96 GLU A CA 1
ATOM 767 C C . GLU A 1 96 ? 19.766 6.805 -4.707 1 96.81 96 GLU A C 1
ATOM 769 O O . GLU A 1 96 ? 20.281 7.828 -5.176 1 96.81 96 GLU A O 1
ATOM 774 N N . LEU A 1 97 ? 18.562 6.809 -4.234 1 96 97 LEU A N 1
ATOM 775 C CA . LEU A 1 97 ? 17.734 8 -4.152 1 96 97 LEU A CA 1
ATOM 776 C C . LEU A 1 97 ? 18.406 9.078 -3.309 1 96 97 LEU A C 1
ATOM 778 O O . LEU A 1 97 ? 18.391 10.258 -3.668 1 96 97 LEU A O 1
ATOM 782 N N . LEU A 1 98 ? 18.969 8.68 -2.164 1 96.25 98 LEU A N 1
ATOM 783 C CA . LEU A 1 98 ? 19.625 9.617 -1.263 1 96.25 98 LEU A CA 1
ATOM 784 C C . LEU A 1 98 ? 20.891 10.188 -1.904 1 96.25 98 LEU A C 1
ATOM 786 O O . LEU A 1 98 ? 21.25 11.336 -1.647 1 96.25 98 LEU A O 1
ATOM 790 N N . GLN A 1 99 ? 21.516 9.43 -2.781 1 97 99 GLN A N 1
ATOM 791 C CA . GLN A 1 99 ? 22.734 9.859 -3.451 1 97 99 GLN A CA 1
ATOM 792 C C . GLN A 1 99 ? 22.422 10.719 -4.676 1 97 99 GLN A C 1
ATOM 794 O O . GLN A 1 99 ? 23.203 11.594 -5.043 1 97 99 GLN A O 1
ATOM 799 N N . ASN A 1 100 ? 21.344 10.422 -5.324 1 96.12 100 ASN A N 1
ATOM 800 C CA . ASN A 1 100 ? 20.875 11.148 -6.492 1 96.12 100 ASN A CA 1
ATOM 801 C C . ASN A 1 100 ? 19.438 11.625 -6.312 1 96.12 100 ASN A C 1
ATOM 803 O O . ASN A 1 100 ? 18.531 11.172 -7.02 1 96.12 100 ASN A O 1
ATOM 807 N N . PRO A 1 101 ? 19.281 12.648 -5.457 1 95.12 101 PRO A N 1
ATOM 808 C CA . PRO A 1 101 ? 17.938 13.062 -5.066 1 95.12 101 PRO A CA 1
ATOM 809 C C . PRO A 1 101 ? 17.312 14.047 -6.055 1 95.12 101 PRO A C 1
ATOM 811 O O . PRO A 1 101 ? 16.844 15.117 -5.656 1 95.12 101 PRO A O 1
ATOM 814 N N . VAL A 1 102 ? 17.266 13.672 -7.289 1 93.06 102 VAL A N 1
ATOM 815 C CA . VAL A 1 102 ? 16.703 14.523 -8.336 1 93.06 102 VAL A CA 1
ATOM 816 C C . VAL A 1 102 ? 15.414 13.906 -8.875 1 93.06 102 VAL A C 1
ATOM 818 O O . VAL A 1 102 ? 15.422 12.773 -9.375 1 93.06 102 VAL A O 1
ATOM 821 N N . ILE A 1 103 ? 14.367 14.531 -8.695 1 91.56 103 ILE A N 1
ATOM 822 C CA . ILE A 1 103 ? 13.07 14.125 -9.219 1 91.56 103 ILE A CA 1
ATOM 823 C C . ILE A 1 103 ? 12.523 15.203 -10.148 1 91.56 103 ILE A C 1
ATOM 825 O O . ILE A 1 103 ? 12.461 16.375 -9.781 1 91.56 103 ILE A O 1
ATOM 829 N N . GLY A 1 104 ? 12.141 14.812 -11.336 1 86.25 104 GLY A N 1
ATOM 830 C CA . GLY A 1 104 ? 11.617 15.789 -12.281 1 86.25 104 GLY A CA 1
ATOM 831 C C . GLY A 1 104 ? 12.555 16.953 -12.523 1 86.25 104 GLY A C 1
ATOM 832 O O . GLY A 1 104 ? 12.117 18.094 -12.641 1 86.25 104 GLY A O 1
ATOM 833 N N . GLY A 1 105 ? 13.789 16.703 -12.422 1 87.38 105 GLY A N 1
ATOM 834 C CA . GLY A 1 105 ? 14.781 17.734 -12.688 1 87.38 105 GLY A CA 1
ATOM 835 C C . GLY A 1 105 ? 15.062 18.609 -11.484 1 87.38 105 GLY A C 1
ATOM 836 O O . GLY A 1 105 ? 15.859 19.547 -11.562 1 87.38 105 GLY A O 1
ATOM 837 N N . LYS A 1 106 ? 14.438 18.438 -10.422 1 89.44 106 LYS A N 1
ATOM 838 C CA . LYS A 1 106 ? 14.625 19.234 -9.211 1 89.44 106 LYS A CA 1
ATOM 839 C C . LYS A 1 106 ? 15.461 18.484 -8.18 1 89.44 106 LYS A C 1
ATOM 841 O O . LYS A 1 106 ? 15.242 17.297 -7.941 1 89.44 106 LYS A O 1
ATOM 846 N N . LEU A 1 107 ? 16.406 19.141 -7.605 1 92.81 107 LEU A N 1
ATOM 847 C CA . LEU A 1 107 ? 17.188 18.594 -6.504 1 92.81 107 LEU A CA 1
ATOM 848 C C . LEU A 1 107 ? 16.406 18.656 -5.195 1 92.81 107 LEU A C 1
ATOM 850 O O . LEU A 1 107 ? 15.961 19.734 -4.793 1 92.81 107 LEU A O 1
ATOM 854 N N . LEU A 1 108 ? 16.25 17.547 -4.57 1 94 108 LEU A N 1
ATOM 855 C CA . LEU A 1 108 ? 15.445 17.484 -3.354 1 94 108 LEU A CA 1
ATOM 856 C C . LEU A 1 108 ? 16.266 16.922 -2.197 1 94 108 LEU A C 1
ATOM 858 O O . LEU A 1 108 ? 17.328 16.344 -2.41 1 94 108 LEU A O 1
ATOM 862 N N . LYS A 1 109 ? 15.836 17.266 -1.021 1 95.19 109 LYS A N 1
ATOM 863 C CA . LYS A 1 109 ? 16.312 16.594 0.186 1 95.19 109 LYS A CA 1
ATOM 864 C C . LYS A 1 109 ? 15.297 15.57 0.689 1 95.19 109 LYS A C 1
ATOM 866 O O . LYS A 1 109 ? 14.094 15.836 0.713 1 95.19 109 LYS A O 1
ATOM 871 N N . PHE A 1 110 ? 15.805 14.336 1.032 1 95.31 110 PHE A N 1
ATOM 872 C CA . PHE A 1 110 ? 14.914 13.289 1.527 1 95.31 110 PHE A CA 1
ATOM 873 C C . PHE A 1 110 ? 15.203 12.984 2.994 1 95.31 110 PHE A C 1
ATOM 875 O O . PHE A 1 110 ? 16.359 12.836 3.389 1 95.31 110 PHE A O 1
ATOM 882 N N . LEU A 1 111 ? 14.195 13.047 3.77 1 94 111 LEU A N 1
ATOM 883 C CA . LEU A 1 111 ? 14.234 12.594 5.152 1 94 111 LEU A CA 1
ATOM 884 C C . LEU A 1 111 ? 13.469 11.281 5.316 1 94 111 LEU A C 1
ATOM 886 O O . LEU A 1 111 ? 12.289 11.195 4.961 1 94 111 LEU A O 1
ATOM 890 N N . LEU A 1 112 ? 14.164 10.242 5.684 1 92.56 112 LEU A N 1
ATOM 891 C CA . LEU A 1 112 ? 13.523 8.953 5.938 1 92.56 112 LEU A CA 1
ATOM 892 C C . LEU A 1 112 ? 12.914 8.914 7.336 1 92.56 112 LEU A C 1
ATOM 894 O O . LEU A 1 112 ? 13.617 9.109 8.328 1 92.56 112 LEU A O 1
ATOM 898 N N . MET A 1 113 ? 11.727 8.852 7.449 1 86.62 113 MET A N 1
ATOM 899 C CA . MET A 1 113 ? 11.039 8.859 8.734 1 86.62 113 MET A CA 1
ATOM 900 C C . MET A 1 113 ? 11.086 7.48 9.391 1 86.62 113 MET A C 1
ATOM 902 O O . MET A 1 113 ? 12.164 6.938 9.633 1 86.62 113 MET A O 1
ATOM 906 N N . HIS A 1 114 ? 10.031 6.746 9.477 1 77.81 114 HIS A N 1
ATOM 907 C CA . HIS A 1 114 ? 10.008 5.449 10.148 1 77.81 114 HIS A CA 1
ATOM 908 C C . HIS A 1 114 ? 9.664 4.332 9.164 1 77.81 114 HIS A C 1
ATOM 910 O O . HIS A 1 114 ? 9.039 4.578 8.133 1 77.81 114 HIS A O 1
ATOM 916 N N . LEU A 1 115 ? 10.375 3.242 9.367 1 77.25 115 LEU A N 1
ATOM 917 C CA . LEU A 1 115 ? 9.945 1.993 8.742 1 77.25 115 LEU A CA 1
ATOM 918 C C . LEU A 1 115 ? 9.07 1.186 9.695 1 77.25 115 LEU A C 1
ATOM 920 O O . LEU A 1 115 ? 9.523 0.786 10.773 1 77.25 115 LEU A O 1
ATOM 924 N N . PHE A 1 116 ? 7.762 1.115 9.258 1 77.38 116 PHE A N 1
ATOM 925 C CA . PHE A 1 116 ? 6.84 0.336 10.078 1 77.38 116 PHE A CA 1
ATOM 926 C C . PHE A 1 116 ? 6.582 -1.029 9.453 1 77.38 116 PHE A C 1
ATOM 928 O O . PHE A 1 116 ? 6.48 -1.147 8.227 1 77.38 116 PHE A O 1
ATOM 935 N N . VAL A 1 117 ? 6.734 -2.037 10.203 1 72.94 117 VAL A N 1
ATOM 936 C CA . VAL A 1 117 ? 6.344 -3.375 9.773 1 72.94 117 VAL A CA 1
ATOM 937 C C . VAL A 1 117 ? 4.992 -3.738 10.375 1 72.94 117 VAL A C 1
ATOM 939 O O . VAL A 1 117 ? 4.836 -3.768 11.602 1 72.94 117 VAL A O 1
ATOM 942 N N . MET A 1 118 ? 3.99 -3.549 9.586 1 61 118 MET A N 1
ATOM 943 C CA . MET A 1 118 ? 2.672 -3.973 10.047 1 61 118 MET A CA 1
ATOM 944 C C . MET A 1 118 ? 2.449 -5.457 9.773 1 61 118 MET A C 1
ATOM 946 O O . MET A 1 118 ? 2.438 -5.883 8.617 1 61 118 MET A O 1
ATOM 950 N N . LEU A 1 119 ? 2.781 -6.184 10.617 1 53.28 119 LEU A N 1
ATOM 951 C CA . LEU A 1 119 ? 2.592 -7.621 10.461 1 53.28 119 LEU A CA 1
ATOM 952 C C . LEU A 1 119 ? 1.13 -8 10.664 1 53.28 119 LEU A C 1
ATOM 954 O O . LEU A 1 119 ? 0.476 -7.5 11.586 1 53.28 119 LEU A O 1
ATOM 958 N N . LEU A 1 120 ? 0.229 -8.125 9.562 1 50.12 120 LEU A N 1
ATOM 959 C CA . LEU A 1 120 ? -1.082 -8.742 9.742 1 50.12 120 LEU A CA 1
ATOM 960 C C . LEU A 1 120 ? -1.146 -9.5 11.062 1 50.12 120 LEU A C 1
ATOM 962 O O . LEU A 1 120 ? -0.147 -10.078 1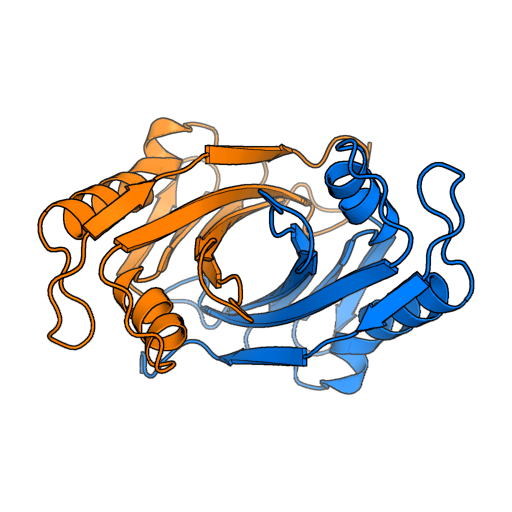1.508 1 50.12 120 LEU A O 1
ATOM 966 N N . LEU A 1 121 ? -2.428 -9.406 11.688 1 40.16 121 LEU A N 1
ATOM 967 C CA . LEU A 1 121 ? -2.961 -10.195 12.789 1 40.16 121 LEU A CA 1
ATOM 968 C C . LEU A 1 121 ? -2.303 -11.57 12.844 1 40.16 121 LEU A C 1
ATOM 970 O O . LEU A 1 121 ? -1.824 -12.078 11.828 1 40.16 121 LEU A O 1
ATOM 974 N N . ALA A 1 122 ? -2.844 -12.273 14 1 36.06 122 ALA A N 1
ATOM 975 C CA . ALA A 1 122 ? -3.645 -13.188 14.82 1 36.06 122 ALA A CA 1
ATOM 976 C C . ALA A 1 122 ? -4.52 -14.086 13.953 1 36.06 122 ALA A C 1
ATOM 978 O O . ALA A 1 122 ? -5.738 -13.922 13.914 1 36.06 122 ALA A O 1
ATOM 979 N N . LEU A 1 123 ? -4.652 -13.797 12.641 1 32.16 123 LEU A N 1
ATOM 980 C CA . LEU A 1 123 ? -5.699 -14.719 12.203 1 32.16 123 LEU A CA 1
ATOM 981 C C . LEU A 1 123 ? -5.578 -16.047 12.93 1 32.16 123 LEU A C 1
ATOM 983 O O . LEU A 1 123 ? -6.531 -16.828 12.969 1 32.16 123 LEU A O 1
ATOM 987 N N . ILE A 1 124 ? -4.426 -16.641 12.703 1 25.64 124 ILE A N 1
ATOM 988 C CA . ILE A 1 124 ? -4.605 -17.938 13.336 1 25.64 124 ILE A CA 1
ATOM 989 C C . ILE A 1 124 ? -4.727 -17.766 14.844 1 25.64 124 ILE A C 1
ATOM 991 O O . ILE A 1 124 ? -3.941 -17.031 15.461 1 25.64 124 ILE A O 1
ATOM 995 N N . MET B 1 1 ? -8.172 -11.508 8.242 1 69 1 MET B N 1
ATOM 996 C CA . MET B 1 1 ? -8.625 -11.688 6.867 1 69 1 MET B CA 1
ATOM 997 C C . MET B 1 1 ? -10.117 -11.984 6.82 1 69 1 MET B C 1
ATOM 999 O O . MET B 1 1 ? -10.625 -12.75 7.645 1 69 1 MET B O 1
ATOM 1003 N N . ILE B 1 2 ? -10.828 -11.234 5.891 1 71.44 2 ILE B N 1
ATOM 1004 C CA . ILE B 1 2 ? -12.273 -11.414 5.793 1 71.44 2 ILE B CA 1
ATOM 1005 C C . ILE B 1 2 ? -12.578 -12.617 4.906 1 71.44 2 ILE B C 1
ATOM 1007 O O . ILE B 1 2 ? -13.414 -13.461 5.254 1 71.44 2 ILE B O 1
ATOM 1011 N N . GLY B 1 3 ? -11.883 -12.688 3.803 1 84.88 3 GLY B N 1
ATOM 1012 C CA . GLY B 1 3 ? -12.156 -13.836 2.947 1 84.88 3 GLY B CA 1
ATOM 1013 C C . GLY B 1 3 ? -11.453 -13.758 1.604 1 84.88 3 GLY B C 1
ATOM 1014 O O . GLY B 1 3 ? -10.789 -12.766 1.303 1 84.88 3 GLY B O 1
ATOM 1015 N N . THR B 1 4 ? -11.492 -14.906 0.845 1 91.44 4 THR B N 1
ATOM 1016 C CA . THR B 1 4 ? -10.977 -14.992 -0.516 1 91.44 4 THR B CA 1
ATOM 1017 C C . THR B 1 4 ? -12.094 -15.305 -1.503 1 91.44 4 THR B C 1
ATOM 1019 O O . THR B 1 4 ? -13.109 -15.898 -1.13 1 91.44 4 THR B O 1
ATOM 1022 N N . LYS B 1 5 ? -11.992 -14.773 -2.611 1 93.19 5 LYS B N 1
ATOM 1023 C CA . LYS B 1 5 ? -12.961 -15.086 -3.654 1 93.19 5 LYS B CA 1
ATOM 1024 C C . LYS B 1 5 ? -12.281 -15.305 -5 1 93.19 5 LYS B C 1
ATOM 1026 O O . LYS B 1 5 ? -11.305 -14.625 -5.324 1 93.19 5 LYS B O 1
ATOM 1031 N N . ASP B 1 6 ? -12.82 -16.266 -5.715 1 93.88 6 ASP B N 1
ATOM 1032 C CA . ASP B 1 6 ? -12.367 -16.484 -7.082 1 93.88 6 ASP B CA 1
ATOM 1033 C C . ASP B 1 6 ? -13.094 -15.562 -8.062 1 93.88 6 ASP B C 1
ATOM 1035 O O . ASP B 1 6 ? -14.32 -15.445 -8.016 1 93.88 6 ASP B O 1
ATOM 1039 N N . LEU B 1 7 ? -12.344 -14.859 -8.836 1 95.12 7 LEU B N 1
ATOM 1040 C CA . LEU B 1 7 ? -12.883 -14.094 -9.961 1 95.12 7 LEU B CA 1
ATOM 1041 C C . LEU B 1 7 ? -12.562 -14.781 -11.281 1 95.12 7 LEU B C 1
ATOM 1043 O O . LEU B 1 7 ? -11.859 -15.797 -11.305 1 95.12 7 LEU B O 1
ATOM 1047 N N . ASN B 1 8 ? -13.117 -14.336 -12.359 1 95.06 8 ASN B N 1
ATOM 1048 C CA . ASN B 1 8 ? -12.969 -14.984 -13.664 1 95.06 8 ASN B CA 1
ATOM 1049 C C . ASN B 1 8 ? -11.508 -15.164 -14.039 1 95.06 8 ASN B C 1
ATOM 1051 O O . ASN B 1 8 ? -11.117 -16.219 -14.547 1 95.06 8 ASN B O 1
ATOM 1055 N N . ASN B 1 9 ? -10.648 -14.203 -13.797 1 95.25 9 ASN B N 1
ATOM 1056 C CA . ASN B 1 9 ? -9.273 -14.266 -14.273 1 95.25 9 ASN B CA 1
ATOM 1057 C C . ASN B 1 9 ? -8.273 -14.094 -13.125 1 95.25 9 ASN B C 1
ATOM 1059 O O . ASN B 1 9 ? -7.164 -13.602 -13.328 1 95.25 9 ASN B O 1
ATOM 1063 N N . GLY B 1 10 ? -8.68 -14.43 -11.93 1 94.56 10 GLY B N 1
ATOM 1064 C CA . GLY B 1 10 ? -7.789 -14.305 -10.789 1 94.56 10 GLY B CA 1
ATOM 1065 C C . GLY B 1 10 ? -8.492 -14.531 -9.461 1 94.56 10 GLY B C 1
ATOM 1066 O O . GLY B 1 10 ? -9.602 -15.055 -9.414 1 94.56 10 GLY B O 1
ATOM 1067 N N . GLN B 1 11 ? -7.797 -14.242 -8.422 1 94.12 11 GLN B N 1
ATOM 1068 C CA . GLN B 1 11 ? -8.305 -14.367 -7.059 1 94.12 11 GLN B CA 1
ATOM 1069 C C . GLN B 1 11 ? -8.188 -13.047 -6.312 1 94.12 11 GLN B C 1
ATOM 1071 O O . GLN B 1 11 ? -7.312 -12.227 -6.605 1 94.12 11 GLN B O 1
ATOM 1076 N N . TYR B 1 12 ? -9.133 -12.82 -5.422 1 95.62 12 TYR B N 1
ATOM 1077 C CA . TYR B 1 12 ? -9.164 -11.617 -4.602 1 95.62 12 TYR B CA 1
ATOM 1078 C C . TYR B 1 12 ? -9.234 -11.969 -3.119 1 95.62 12 TYR B C 1
ATOM 1080 O O . TYR B 1 12 ? -9.992 -12.859 -2.723 1 95.62 12 TYR B O 1
ATOM 1088 N N . VAL B 1 13 ? -8.406 -11.328 -2.318 1 94.88 13 VAL B N 1
ATOM 1089 C CA . VAL B 1 13 ? -8.453 -11.453 -0.866 1 94.88 13 VAL B CA 1
ATOM 1090 C C . VAL B 1 13 ? -8.836 -10.117 -0.243 1 94.88 13 VAL B C 1
ATOM 1092 O O . VAL B 1 13 ? -8.328 -9.062 -0.642 1 94.88 13 VAL B O 1
ATOM 1095 N N . GLN B 1 14 ? -9.766 -10.148 0.658 1 95.69 14 GLN B N 1
ATOM 1096 C CA . GLN B 1 14 ? -10.227 -8.977 1.387 1 95.69 14 GLN B CA 1
ATOM 1097 C C . GLN B 1 14 ? -9.727 -8.984 2.828 1 95.69 14 GLN B C 1
ATOM 1099 O O . GLN B 1 14 ? -9.82 -10.008 3.516 1 95.69 14 GLN B O 1
ATOM 1104 N N . PHE B 1 15 ? -9.18 -7.852 3.311 1 94.06 15 PHE B N 1
ATOM 1105 C CA . PHE B 1 15 ? -8.75 -7.711 4.695 1 94.06 15 PHE B CA 1
ATOM 1106 C C . PHE B 1 15 ? -9.688 -6.793 5.469 1 94.06 15 PHE B C 1
ATOM 1108 O O . PHE B 1 15 ? -10.344 -5.934 4.883 1 94.06 15 PHE B O 1
ATOM 1115 N N . ASP B 1 16 ? -9.703 -6.996 6.707 1 92.81 16 ASP B N 1
ATOM 1116 C CA . ASP B 1 16 ? -10.633 -6.277 7.57 1 92.81 16 ASP B CA 1
ATOM 1117 C C . ASP B 1 16 ? -10.188 -4.836 7.785 1 92.81 16 ASP B C 1
ATOM 1119 O O . ASP B 1 16 ? -9.148 -4.586 8.398 1 92.81 16 ASP B O 1
ATOM 1123 N N . ILE B 1 17 ? -10.961 -3.938 7.324 1 94.62 17 ILE B N 1
ATOM 1124 C CA . ILE B 1 17 ? -10.602 -2.527 7.426 1 94.62 17 ILE B CA 1
ATOM 1125 C C . ILE B 1 17 ? -10.617 -2.094 8.891 1 94.62 17 ILE B C 1
ATOM 1127 O O . ILE B 1 17 ? -9.836 -1.233 9.297 1 94.62 17 ILE B O 1
ATOM 1131 N N . TYR B 1 18 ? -11.43 -2.645 9.727 1 93 18 TYR B N 1
ATOM 1132 C CA . TYR B 1 18 ? -11.469 -2.301 11.148 1 93 18 TYR B CA 1
ATOM 1133 C C . TYR B 1 18 ? -10.125 -2.596 11.812 1 93 18 TYR B C 1
ATOM 1135 O O . TYR B 1 18 ? -9.617 -1.78 12.586 1 93 18 TYR B O 1
ATOM 1143 N N . TYR B 1 19 ? -9.641 -3.709 11.461 1 89.5 19 TYR B N 1
ATOM 1144 C CA . TYR B 1 19 ? -8.359 -4.105 12.039 1 89.5 19 TYR B CA 1
ATOM 1145 C C . TYR B 1 19 ? -7.262 -3.121 11.648 1 89.5 19 TYR B C 1
ATOM 1147 O O . TYR B 1 19 ? -6.469 -2.697 12.492 1 89.5 19 TYR B O 1
ATOM 1155 N N . GLY B 1 20 ? -7.203 -2.764 10.367 1 90.31 20 GLY B N 1
ATOM 1156 C CA . GLY B 1 20 ? -6.227 -1.791 9.898 1 90.31 20 GLY B CA 1
ATOM 1157 C C . GLY B 1 20 ? -6.352 -0.442 10.578 1 90.31 20 GLY B C 1
ATOM 1158 O O . GLY B 1 20 ? -5.348 0.162 10.961 1 90.31 20 GLY B O 1
ATOM 1159 N N . LEU B 1 21 ? -7.504 -0.015 10.766 1 91.44 21 LEU B N 1
ATOM 1160 C CA . LEU B 1 21 ? -7.75 1.29 11.367 1 91.44 21 LEU B CA 1
ATOM 1161 C C . LEU B 1 21 ? -7.406 1.275 12.852 1 91.44 21 LEU B C 1
ATOM 1163 O O . LEU B 1 21 ? -6.879 2.256 13.383 1 91.44 21 LEU B O 1
ATOM 1167 N N . GLU B 1 22 ? -7.738 0.198 13.531 1 89.5 22 GLU B N 1
ATOM 1168 C CA . GLU B 1 22 ? -7.418 0.093 14.953 1 89.5 22 GLU B CA 1
ATOM 1169 C C . GLU B 1 22 ? -5.918 0.241 15.195 1 89.5 22 GLU B C 1
ATOM 1171 O O . GLU B 1 22 ? -5.5 0.874 16.172 1 89.5 22 GLU B O 1
ATOM 1176 N N . LYS B 1 23 ? -5.184 -0.324 14.336 1 85.75 23 LYS B N 1
ATOM 1177 C CA . LYS B 1 23 ? -3.732 -0.256 14.469 1 85.75 23 LYS B CA 1
ATOM 1178 C C . LYS B 1 23 ? -3.227 1.166 14.242 1 85.75 23 LYS B C 1
ATOM 1180 O O . LYS B 1 23 ? -2.225 1.575 14.836 1 85.75 23 LYS B O 1
ATOM 1185 N N . GLN B 1 24 ? -3.91 1.887 13.391 1 85.25 24 GLN B N 1
ATOM 1186 C CA . GLN B 1 24 ? -3.5 3.242 13.047 1 85.25 24 GLN B CA 1
ATOM 1187 C C . GLN B 1 24 ? -3.975 4.246 14.094 1 85.25 24 GLN B C 1
ATOM 1189 O O . GLN B 1 24 ? -3.303 5.246 14.352 1 85.25 24 GLN B O 1
ATOM 1194 N N . LEU B 1 25 ? -5.078 4.051 14.586 1 82.5 25 LEU B N 1
ATOM 1195 C CA . LEU B 1 25 ? -5.723 5.051 15.43 1 82.5 25 LEU B CA 1
ATOM 1196 C C . LEU B 1 25 ? -5.371 4.828 16.906 1 82.5 25 LEU B C 1
ATOM 1198 O O . LEU B 1 25 ? -5.668 5.676 17.75 1 82.5 25 LEU B O 1
ATOM 1202 N N . THR B 1 26 ? -4.973 3.584 17.266 1 68 26 THR B N 1
ATOM 1203 C CA . THR B 1 26 ? -4.566 3.422 18.656 1 68 26 THR B CA 1
ATOM 1204 C C . THR B 1 26 ? -3.723 4.609 19.109 1 68 26 THR B C 1
ATOM 1206 O O . THR B 1 26 ? -3.734 4.969 20.281 1 68 26 THR B O 1
ATOM 1209 N N . LEU B 1 27 ? -3.111 5.09 18.062 1 53.78 27 LEU B N 1
ATOM 1210 C CA . LEU B 1 27 ? -2.307 6.238 18.453 1 53.78 27 LEU B CA 1
ATOM 1211 C C . LEU B 1 27 ? -3.191 7.445 18.734 1 53.78 27 LEU B C 1
ATOM 1213 O O . LEU B 1 27 ? -4.277 7.578 18.172 1 53.78 27 LEU B O 1
ATOM 1217 N N . LEU B 1 28 ? -3.062 8.109 19.812 1 53.81 28 LEU B N 1
ATOM 1218 C CA . LEU B 1 28 ? -3.559 9.016 20.844 1 53.81 28 LEU B CA 1
ATOM 1219 C C . LEU B 1 28 ? -4.285 10.203 20.219 1 53.81 28 LEU B C 1
ATOM 1221 O O . LEU B 1 28 ? -4.609 11.172 20.906 1 53.81 28 LEU B O 1
ATOM 1225 N N . GLU B 1 29 ? -4.496 10.195 18.844 1 61.19 29 GLU B N 1
ATOM 1226 C CA . GLU B 1 29 ? -4.902 11.578 18.625 1 61.19 29 GLU B CA 1
ATOM 1227 C C . GLU B 1 29 ? -6.395 11.766 18.906 1 61.19 29 GLU B C 1
ATOM 1229 O O . GLU B 1 29 ? -7.168 10.812 18.828 1 61.19 29 GLU B O 1
ATOM 1234 N N . ASP B 1 30 ? -6.715 12.586 19.656 1 70 30 ASP B N 1
ATOM 1235 C CA . ASP B 1 30 ? -8.055 13.047 19.969 1 70 30 ASP B CA 1
ATOM 1236 C C . ASP B 1 30 ? -8.781 13.547 18.719 1 70 30 ASP B C 1
ATOM 1238 O O . ASP B 1 30 ? -8.93 14.75 18.516 1 70 30 ASP B O 1
ATOM 1242 N N . LEU B 1 31 ? -9.039 12.477 17.828 1 79.62 31 LEU B N 1
ATOM 1243 C CA . LEU B 1 31 ? -9.75 12.875 16.609 1 79.62 31 LEU B CA 1
ATOM 1244 C C . LEU B 1 31 ? -11.18 12.336 16.625 1 79.62 31 LEU B C 1
ATOM 1246 O O . LEU B 1 31 ? -11.422 11.219 17.078 1 79.62 31 LEU B O 1
ATOM 1250 N N . SER B 1 32 ? -12.07 13.203 16.219 1 89.12 32 SER B N 1
ATOM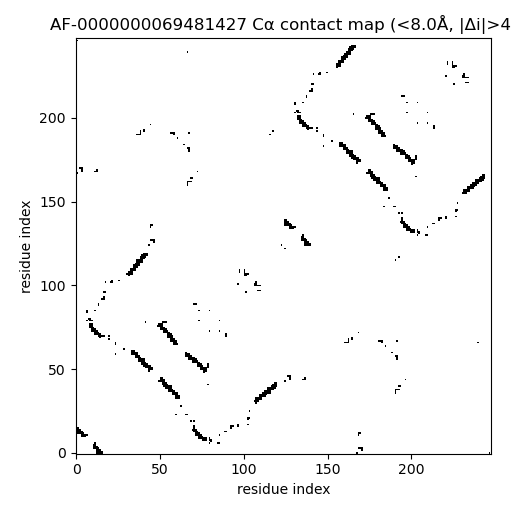 1251 C CA . SER B 1 32 ? -13.453 12.773 16.047 1 89.12 32 SER B CA 1
ATOM 1252 C C . SER B 1 32 ? -13.758 12.469 14.578 1 89.12 32 SER B C 1
ATOM 1254 O O . SER B 1 32 ? -14.711 11.75 14.281 1 89.12 32 SER B O 1
ATOM 1256 N N . THR B 1 33 ? -13 12.977 13.68 1 93.31 33 THR B N 1
ATOM 1257 C CA . THR B 1 33 ? -13.172 12.781 12.25 1 93.31 33 THR B CA 1
ATOM 1258 C C . THR B 1 33 ? -11.922 12.156 11.633 1 93.31 33 THR B C 1
ATOM 1260 O O . THR B 1 33 ? -10.805 12.602 11.898 1 93.31 33 THR B O 1
ATOM 1263 N N . ILE B 1 34 ? -12.164 11.109 10.914 1 92.75 34 ILE B N 1
ATOM 1264 C CA . ILE B 1 34 ? -11.07 10.414 10.25 1 92.75 34 ILE B CA 1
ATOM 1265 C C . ILE B 1 34 ? -11.211 10.555 8.742 1 92.75 34 ILE B C 1
ATOM 1267 O O . ILE B 1 34 ? -12.258 10.25 8.172 1 92.75 34 ILE B O 1
ATOM 1271 N N . LYS B 1 35 ? -10.188 11.07 8.109 1 93.06 35 LYS B N 1
ATOM 1272 C CA . LYS B 1 35 ? -10.164 11.188 6.656 1 93.06 35 LYS B CA 1
ATOM 1273 C C . LYS B 1 35 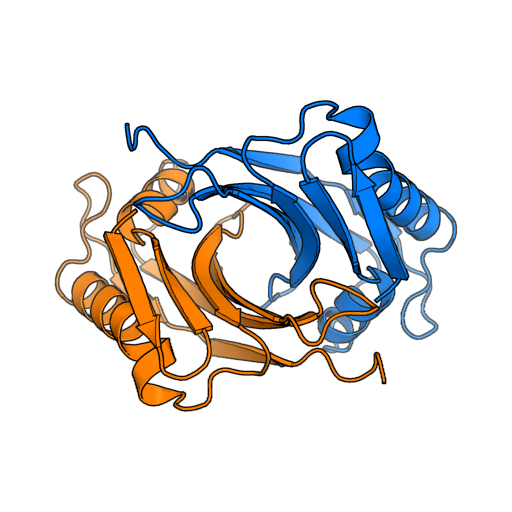? -9.461 9.992 6.016 1 93.06 35 LYS B C 1
ATOM 1275 O O . LYS B 1 35 ? -8.289 9.734 6.297 1 93.06 35 LYS B O 1
ATOM 1280 N N . LEU B 1 36 ? -10.195 9.297 5.148 1 94.06 36 LEU B N 1
ATOM 1281 C CA . LEU B 1 36 ? -9.656 8.102 4.516 1 94.06 36 LEU B CA 1
ATOM 1282 C C . LEU B 1 36 ? -9.398 8.336 3.031 1 94.06 36 LEU B C 1
ATOM 1284 O O . LEU B 1 36 ? -10.25 8.891 2.332 1 94.06 36 LEU B O 1
ATOM 1288 N N . ALA B 1 37 ? -8.234 8.008 2.604 1 93.5 37 ALA B N 1
ATOM 1289 C CA . ALA B 1 37 ? -7.898 7.934 1.186 1 93.5 37 ALA B CA 1
ATOM 1290 C C . ALA B 1 37 ? -7.637 6.492 0.757 1 93.5 37 ALA B C 1
ATOM 1292 O O . ALA B 1 37 ? -7.059 5.707 1.514 1 93.5 37 ALA B O 1
ATOM 1293 N N . PHE B 1 38 ? -8.109 6.156 -0.454 1 94.25 38 PHE B N 1
ATOM 1294 C CA . PHE B 1 38 ? -7.875 4.832 -1.019 1 94.25 38 PHE B CA 1
ATOM 1295 C C . PHE B 1 38 ? -7.129 4.934 -2.342 1 94.25 38 PHE B C 1
ATOM 1297 O O . PHE B 1 38 ? -7.375 5.844 -3.135 1 94.25 38 PHE B O 1
ATOM 1304 N N . ASN B 1 39 ? -6.219 4.035 -2.486 1 92.88 39 ASN B N 1
ATOM 1305 C CA . ASN B 1 39 ? -5.438 3.973 -3.717 1 92.88 39 ASN B CA 1
ATOM 1306 C C . ASN B 1 39 ? -5.367 2.551 -4.266 1 92.88 39 ASN B C 1
ATOM 1308 O O . ASN B 1 39 ? -5.176 1.598 -3.508 1 92.88 39 ASN B O 1
ATOM 1312 N N . ILE B 1 40 ? -5.559 2.363 -5.543 1 93.75 40 ILE B N 1
ATOM 1313 C CA . ILE B 1 40 ? -5.398 1.081 -6.219 1 93.75 40 ILE B CA 1
ATOM 1314 C C . ILE B 1 40 ? -4.191 1.141 -7.152 1 93.75 40 ILE B C 1
ATOM 1316 O O . ILE B 1 40 ? -4.051 2.08 -7.941 1 93.75 40 ILE B O 1
ATOM 1320 N N . ASP B 1 41 ? -3.377 0.11 -7.012 1 89.88 41 ASP B N 1
ATOM 1321 C CA . ASP B 1 41 ? -2.213 -0.001 -7.887 1 89.88 41 ASP B CA 1
ATOM 1322 C C . ASP B 1 41 ? -2.291 -1.257 -8.75 1 89.88 41 ASP B C 1
ATOM 1324 O O . ASP B 1 41 ? -2.807 -2.287 -8.312 1 89.88 41 ASP B O 1
ATOM 1328 N N . GLY B 1 42 ? -1.966 -1.147 -10.023 1 91.44 42 GLY B N 1
ATOM 1329 C CA . GLY B 1 42 ? -1.751 -2.287 -10.898 1 91.44 42 GLY B CA 1
ATOM 1330 C C . GLY B 1 42 ? -0.283 -2.58 -11.148 1 91.44 42 GLY B C 1
ATOM 1331 O O . GLY B 1 42 ? 0.428 -1.757 -11.734 1 91.44 42 GLY B O 1
ATOM 1332 N N . LEU B 1 43 ? 0.131 -3.74 -10.742 1 90.81 43 LEU B N 1
ATOM 1333 C CA . LEU B 1 43 ? 1.561 -4.027 -10.727 1 90.81 43 LEU B CA 1
ATOM 1334 C C . LEU B 1 43 ? 1.85 -5.371 -11.398 1 90.81 43 LEU B C 1
ATOM 1336 O O . LEU B 1 43 ? 1.181 -6.367 -11.109 1 90.81 43 LEU B O 1
ATOM 1340 N N . PRO B 1 44 ? 2.85 -5.391 -12.25 1 89 44 PRO B N 1
ATOM 1341 C CA . PRO B 1 44 ? 3.32 -6.695 -12.719 1 89 44 PRO B CA 1
ATOM 1342 C C . PRO B 1 44 ? 4.078 -7.469 -11.641 1 89 44 PRO B C 1
ATOM 1344 O O . PRO B 1 44 ? 4.836 -6.875 -10.867 1 89 44 PRO B O 1
ATOM 1347 N N . LEU B 1 45 ? 3.891 -8.719 -11.359 1 85.62 45 LEU B N 1
ATOM 1348 C CA . LEU B 1 45 ? 4.574 -9.5 -10.336 1 85.62 45 LEU B CA 1
ATOM 1349 C C . LEU B 1 45 ? 5.812 -10.188 -10.914 1 85.62 45 LEU B C 1
ATOM 1351 O O . LEU B 1 45 ? 6.805 -10.375 -10.211 1 85.62 45 LEU B O 1
ATOM 1355 N N . PHE B 1 46 ? 5.777 -10.602 -12.219 1 77.5 46 PHE B N 1
ATOM 1356 C CA . PHE B 1 46 ? 6.934 -11.258 -12.82 1 77.5 46 PHE B CA 1
ATOM 1357 C C . PHE B 1 46 ? 7.18 -10.75 -14.234 1 77.5 46 PHE B C 1
ATOM 1359 O O . PHE B 1 46 ? 6.23 -10.453 -14.961 1 77.5 46 PHE B O 1
ATOM 1366 N N . LYS B 1 47 ? 8.492 -10.578 -14.508 1 70.06 47 LYS B N 1
ATOM 1367 C CA . LYS B 1 47 ? 8.852 -10.078 -15.836 1 70.06 47 LYS B CA 1
ATOM 1368 C C . LYS B 1 47 ? 8.406 -11.047 -16.922 1 70.06 47 LYS B C 1
ATOM 1370 O O . LYS B 1 47 ? 7.898 -10.633 -17.969 1 70.06 47 LYS B O 1
ATOM 1375 N N . SER B 1 48 ? 8.492 -12.289 -16.688 1 69.06 48 SER B N 1
ATOM 1376 C CA . SER B 1 48 ? 8.25 -13.273 -17.734 1 69.06 48 SER B CA 1
ATOM 1377 C C . SER B 1 48 ? 6.828 -13.82 -17.672 1 69.06 48 SER B C 1
ATOM 1379 O O . SER B 1 48 ? 6.379 -14.516 -18.578 1 69.06 48 SER B O 1
ATOM 1381 N N . SER B 1 49 ? 6.141 -13.359 -16.594 1 74.06 49 SER B N 1
ATOM 1382 C CA . SER B 1 49 ? 4.773 -13.852 -16.469 1 74.06 49 SER B CA 1
ATOM 1383 C C . SER B 1 49 ? 3.764 -12.719 -16.641 1 74.06 49 SER B C 1
ATOM 1385 O O . SER B 1 49 ? 4.102 -11.547 -16.453 1 74.06 49 SER B O 1
ATOM 1387 N N . SER B 1 50 ? 2.547 -13.023 -17.156 1 85.19 50 SER B N 1
ATOM 1388 C CA . SER B 1 50 ? 1.46 -12.062 -17.281 1 85.19 50 SER B CA 1
ATOM 1389 C C . SER B 1 50 ? 0.771 -11.828 -15.938 1 85.19 50 SER B C 1
ATOM 1391 O O . SER B 1 50 ? -0.229 -11.117 -15.859 1 85.19 50 SER B O 1
ATOM 1393 N N . GLN B 1 51 ? 1.379 -12.398 -14.859 1 89.75 51 GLN B N 1
ATOM 1394 C CA . GLN B 1 51 ? 0.753 -12.258 -13.547 1 89.75 51 GLN B CA 1
ATOM 1395 C C . GLN B 1 51 ? 0.827 -10.82 -13.055 1 89.75 51 GLN B C 1
ATOM 1397 O O . GLN B 1 51 ? 1.87 -10.172 -13.164 1 89.75 51 GLN B O 1
ATOM 1402 N N . GLN B 1 52 ? -0.303 -10.336 -12.531 1 92.5 52 GLN B N 1
ATOM 1403 C CA . GLN B 1 52 ? -0.409 -8.977 -12.008 1 92.5 52 GLN B CA 1
ATOM 1404 C C . GLN B 1 52 ? -1.002 -8.977 -10.602 1 92.5 52 GLN B C 1
ATOM 1406 O O . GLN B 1 52 ? -1.717 -9.906 -10.219 1 92.5 52 GLN B O 1
ATOM 1411 N N . ALA B 1 53 ? -0.623 -8.07 -9.852 1 93.25 53 ALA B N 1
ATOM 1412 C CA . ALA B 1 53 ? -1.256 -7.77 -8.57 1 93.25 53 ALA B CA 1
ATOM 1413 C C . ALA B 1 53 ? -1.941 -6.406 -8.602 1 93.25 53 ALA B C 1
ATOM 1415 O O . ALA B 1 53 ? -1.402 -5.449 -9.164 1 93.25 53 ALA B O 1
ATOM 1416 N N . TRP B 1 54 ? -3.125 -6.316 -7.953 1 95 54 TRP B N 1
ATOM 1417 C CA . TRP B 1 54 ? -3.887 -5.078 -7.824 1 95 54 TRP B CA 1
ATOM 1418 C C . TRP B 1 54 ? -4.285 -4.832 -6.371 1 95 54 TRP B C 1
ATOM 1420 O O . TRP B 1 54 ? -5.43 -5.07 -5.988 1 95 54 TRP B O 1
ATOM 1430 N N . PRO B 1 55 ? -3.363 -4.316 -5.598 1 95.94 55 PRO B N 1
ATOM 1431 C CA . PRO B 1 55 ? -3.689 -4 -4.207 1 95.94 55 PRO B CA 1
ATOM 1432 C C . PRO B 1 55 ? -4.566 -2.756 -4.074 1 95.94 55 PRO B C 1
ATOM 1434 O O . PRO B 1 55 ? -4.418 -1.808 -4.848 1 95.94 55 PRO B O 1
ATOM 1437 N N . ILE B 1 56 ? -5.43 -2.779 -3.137 1 96.19 56 ILE B N 1
ATOM 1438 C CA . ILE B 1 56 ? -6.164 -1.614 -2.656 1 96.19 56 ILE B CA 1
ATOM 1439 C C . ILE B 1 56 ? -5.555 -1.124 -1.345 1 96.19 56 ILE B C 1
ATOM 1441 O O . ILE B 1 56 ? -5.539 -1.853 -0.35 1 96.19 56 ILE B O 1
ATOM 1445 N N . LEU B 1 57 ? -5.047 0.1 -1.36 1 95.94 57 LEU B N 1
ATOM 1446 C CA . LEU B 1 57 ? -4.352 0.665 -0.208 1 95.94 57 LEU B CA 1
ATOM 1447 C C . LEU B 1 57 ? -5.227 1.695 0.5 1 95.94 57 LEU B C 1
ATOM 1449 O O . LEU B 1 57 ? -6.012 2.398 -0.144 1 95.94 57 LEU B O 1
ATOM 1453 N N . CYS B 1 58 ? -5.074 1.751 1.773 1 94.81 58 CYS B N 1
ATOM 1454 C CA . CYS B 1 58 ? -5.781 2.729 2.592 1 94.81 58 CYS B CA 1
ATOM 1455 C C . CYS B 1 58 ? -4.801 3.592 3.381 1 94.81 58 CYS B C 1
ATOM 1457 O O . CYS B 1 58 ? -3.789 3.094 3.877 1 94.81 58 CYS B O 1
ATOM 1459 N N . LEU B 1 59 ? -5.113 4.863 3.486 1 93.88 59 LEU B N 1
ATOM 1460 C CA . LEU B 1 59 ? -4.355 5.828 4.277 1 93.88 59 LEU B CA 1
ATOM 1461 C C . LEU B 1 59 ? -5.285 6.711 5.098 1 93.88 59 LEU B C 1
ATOM 1463 O O . LEU B 1 59 ? -6.285 7.215 4.582 1 93.88 59 LEU B O 1
ATOM 1467 N N . VAL B 1 60 ? -4.977 6.797 6.355 1 92.31 60 VAL B N 1
ATOM 1468 C CA . VAL B 1 60 ? -5.617 7.828 7.16 1 92.31 60 VAL B CA 1
ATOM 1469 C C . VAL B 1 60 ? -4.895 9.164 6.961 1 92.31 60 VAL B C 1
ATOM 1471 O O . VAL B 1 60 ? -3.76 9.328 7.414 1 92.31 60 VAL B O 1
ATOM 1474 N N . ASN B 1 61 ? -5.535 10.07 6.406 1 89.06 61 ASN B N 1
ATOM 1475 C CA . ASN B 1 61 ? -4.879 11.258 5.867 1 89.06 61 ASN B CA 1
ATOM 1476 C C . ASN B 1 61 ? -4.645 12.312 6.949 1 89.06 61 ASN B C 1
ATOM 1478 O O . ASN B 1 61 ? -3.738 13.141 6.832 1 89.06 61 ASN B O 1
ATOM 1482 N N . ASN B 1 62 ? -5.414 12.328 7.941 1 88.06 62 ASN B N 1
ATOM 1483 C CA . ASN B 1 62 ? -5.359 13.477 8.844 1 88.06 62 ASN B CA 1
ATOM 1484 C C . ASN B 1 62 ? -4.742 13.102 10.188 1 88.06 62 ASN B C 1
ATOM 1486 O O . ASN B 1 62 ? -5.039 13.734 11.211 1 88.06 62 ASN B O 1
ATOM 1490 N N . ILE B 1 63 ? -4.035 12.102 10.18 1 84.75 63 ILE B N 1
ATOM 1491 C CA . ILE B 1 63 ? -3.26 11.789 11.375 1 84.75 63 ILE B CA 1
ATOM 1492 C C . ILE B 1 63 ? -1.77 11.82 11.047 1 84.75 63 ILE B C 1
ATOM 1494 O O . ILE B 1 63 ? -1.368 11.492 9.93 1 84.75 63 ILE B O 1
ATOM 1498 N N . ARG B 1 64 ? -1.037 12.305 12.062 1 78.19 64 ARG B N 1
ATOM 1499 C CA . ARG B 1 64 ? 0.414 12.336 11.906 1 78.19 64 ARG B CA 1
ATOM 1500 C C . ARG B 1 64 ? 0.994 10.93 11.906 1 78.19 64 ARG B C 1
ATOM 1502 O O . ARG B 1 64 ? 0.516 10.055 12.633 1 78.19 64 ARG B O 1
ATOM 1509 N N . ASN B 1 65 ? 1.971 10.602 11.086 1 79.62 65 ASN B N 1
ATOM 1510 C CA . ASN B 1 65 ? 2.703 9.344 11.031 1 79.62 65 ASN B CA 1
ATOM 1511 C C . ASN B 1 65 ? 1.797 8.188 10.633 1 79.62 65 ASN B C 1
ATOM 1513 O O . ASN B 1 65 ? 1.917 7.082 11.172 1 79.62 65 ASN B O 1
ATOM 1517 N N . SER B 1 66 ? 0.742 8.523 9.93 1 86.19 66 SER B N 1
ATOM 1518 C CA . SER B 1 66 ? -0.115 7.465 9.406 1 86.19 66 SER B CA 1
ATOM 1519 C C . SER B 1 66 ? 0.665 6.52 8.5 1 86.19 66 SER B C 1
ATOM 1521 O O . SER B 1 66 ? 1.498 6.961 7.703 1 86.19 66 SER B O 1
ATOM 1523 N N . ASN B 1 67 ? 0.385 5.223 8.727 1 89.31 67 ASN B N 1
ATOM 1524 C CA . ASN B 1 67 ? 0.938 4.207 7.832 1 89.31 67 ASN B CA 1
ATOM 1525 C C . ASN B 1 67 ? -0.127 3.637 6.902 1 89.31 67 ASN B C 1
ATOM 1527 O O . ASN B 1 67 ? -1.22 3.277 7.344 1 89.31 67 ASN B O 1
ATOM 1531 N N . PRO B 1 68 ? 0.235 3.637 5.648 1 93.31 68 PRO B N 1
ATOM 1532 C CA . PRO B 1 68 ? -0.725 2.977 4.762 1 93.31 68 PRO B CA 1
ATOM 1533 C C . PRO B 1 68 ? -0.839 1.478 5.023 1 93.31 68 PRO B C 1
ATOM 1535 O O . PRO B 1 68 ? 0.091 0.87 5.562 1 93.31 68 PRO B O 1
ATOM 1538 N N . PHE B 1 69 ? -1.981 0.932 4.695 1 93.25 69 PHE B N 1
ATOM 1539 C CA . PHE B 1 69 ? -2.182 -0.504 4.844 1 93.25 69 PHE B CA 1
ATOM 1540 C C . PHE B 1 69 ? -3.055 -1.049 3.721 1 93.25 69 PHE B C 1
ATOM 1542 O O . PHE B 1 69 ? -3.746 -0.287 3.041 1 93.25 69 PHE B O 1
ATOM 1549 N N . VAL B 1 70 ? -2.965 -2.389 3.51 1 95.12 70 VAL B N 1
ATOM 1550 C CA . VAL B 1 70 ? -3.662 -3.043 2.408 1 95.12 70 VAL B CA 1
ATOM 1551 C C . VAL B 1 70 ? -5.055 -3.479 2.865 1 95.12 70 VAL B C 1
ATOM 1553 O O . VAL B 1 70 ? -5.203 -4.094 3.922 1 95.12 70 VAL B O 1
ATOM 1556 N N . ILE B 1 71 ? -6.023 -3.191 2.014 1 95.44 71 ILE B N 1
ATOM 1557 C CA . ILE B 1 71 ? -7.414 -3.551 2.281 1 95.44 71 ILE B CA 1
ATOM 1558 C C . ILE B 1 71 ? -7.781 -4.805 1.492 1 95.44 71 ILE B C 1
ATOM 1560 O O . ILE B 1 71 ? -8.68 -5.551 1.889 1 95.44 71 ILE B O 1
ATOM 1564 N N . GLY B 1 72 ? -7.113 -5 0.442 1 96.25 72 GLY B N 1
ATOM 1565 C CA . GLY B 1 72 ? -7.352 -6.152 -0.416 1 96.25 72 GLY B CA 1
ATOM 1566 C C . GLY B 1 72 ? -6.344 -6.273 -1.544 1 96.25 72 GLY B C 1
ATOM 1567 O O . GLY B 1 72 ? -5.629 -5.316 -1.851 1 96.25 72 GLY B O 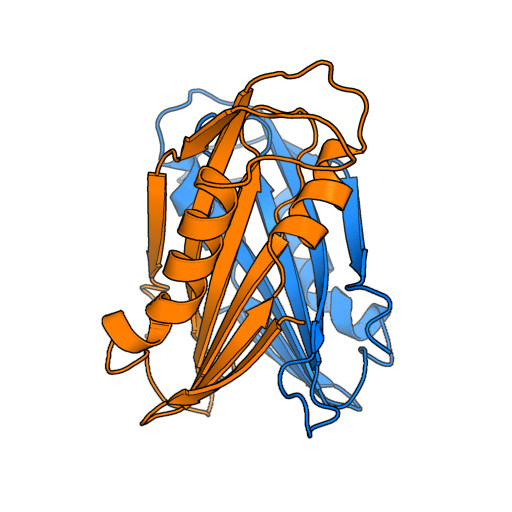1
ATOM 1568 N N . ILE B 1 73 ? -6.336 -7.469 -2.104 1 96.19 73 ILE B N 1
ATOM 1569 C CA . ILE B 1 73 ? -5.434 -7.695 -3.227 1 96.19 73 ILE B CA 1
ATOM 1570 C C . ILE B 1 73 ? -6.078 -8.648 -4.227 1 96.19 73 ILE B C 1
ATOM 1572 O O . ILE B 1 73 ? -6.539 -9.734 -3.852 1 96.19 73 ILE B O 1
ATOM 1576 N N . PHE B 1 74 ? -6.117 -8.203 -5.434 1 95.56 74 PHE B N 1
ATOM 1577 C CA . PHE B 1 74 ? -6.387 -9.094 -6.562 1 95.56 74 PHE B CA 1
ATOM 1578 C C . PHE B 1 74 ? -5.086 -9.594 -7.172 1 95.56 74 PHE B C 1
ATOM 1580 O O . PHE B 1 74 ? -4.133 -8.828 -7.34 1 95.56 74 PHE B O 1
ATOM 1587 N N . SER B 1 75 ? -5.008 -10.836 -7.508 1 93.44 75 SER B N 1
ATOM 1588 C CA . SER B 1 75 ? -3.906 -11.438 -8.25 1 93.44 75 SER B CA 1
ATOM 1589 C C . SER B 1 75 ? -4.418 -12.281 -9.414 1 93.44 75 SER B C 1
ATOM 1591 O O . SER B 1 75 ? -5.285 -13.141 -9.227 1 93.44 75 SER B O 1
ATOM 1593 N N . GLY B 1 76 ? -3.912 -11.977 -10.594 1 93.44 76 GLY B N 1
ATOM 1594 C CA . GLY B 1 76 ? -4.336 -12.727 -11.773 1 93.44 76 GLY B CA 1
ATOM 1595 C C . GLY B 1 76 ? -3.455 -12.477 -12.984 1 93.44 76 GLY B C 1
ATOM 1596 O O . GLY B 1 76 ? -2.42 -11.812 -12.883 1 93.44 76 GLY B O 1
ATOM 1597 N N . ARG B 1 77 ? -3.828 -13.031 -14.133 1 92.06 77 ARG B N 1
ATOM 1598 C CA . ARG B 1 77 ? -3.02 -13 -15.352 1 92.06 77 ARG B CA 1
ATOM 1599 C C . ARG B 1 77 ? -3.252 -11.703 -16.125 1 92.06 77 ARG B C 1
ATOM 1601 O O . ARG B 1 77 ? -2.594 -11.453 -17.125 1 92.06 77 ARG B O 1
ATOM 1608 N N . SER B 1 78 ? -4.191 -10.898 -15.75 1 92.56 78 SER B N 1
ATOM 1609 C CA . SER B 1 78 ? -4.496 -9.578 -16.281 1 92.56 78 SER B CA 1
ATOM 1610 C C . SER B 1 78 ? -5.156 -8.695 -15.227 1 92.56 78 SER B C 1
ATOM 1612 O O . SER B 1 78 ? -5.332 -9.117 -14.086 1 92.56 78 SER B O 1
ATOM 1614 N N . LYS B 1 79 ? -5.387 -7.484 -15.602 1 93.19 79 LYS B N 1
ATOM 1615 C CA . LYS B 1 79 ? -6.207 -6.668 -14.711 1 93.19 79 LYS B CA 1
ATOM 1616 C C . LYS B 1 79 ? -7.555 -7.328 -14.453 1 93.19 79 LYS B C 1
ATOM 1618 O O . LYS B 1 79 ? -8.047 -8.102 -15.273 1 93.19 79 LYS B O 1
ATOM 1623 N N . PRO B 1 80 ? -8.148 -7.055 -13.266 1 94.56 80 PRO B N 1
ATOM 1624 C CA . PRO B 1 80 ? -9.484 -7.633 -13.078 1 94.56 80 PRO B CA 1
ATOM 1625 C C . PRO B 1 80 ? -10.422 -7.355 -14.242 1 94.56 80 PRO B C 1
ATOM 1627 O O . PRO B 1 80 ? -10.539 -6.211 -14.695 1 94.56 80 PRO B O 1
ATOM 1630 N N . ASP B 1 81 ? -11.031 -8.375 -14.688 1 95.12 81 ASP B N 1
ATOM 1631 C CA . ASP B 1 81 ? -11.852 -8.234 -15.883 1 95.12 81 ASP B CA 1
ATOM 1632 C C . ASP B 1 81 ? -13.172 -7.539 -15.555 1 95.12 81 ASP B C 1
ATOM 1634 O O . ASP B 1 81 ? -13.773 -6.895 -16.422 1 95.12 81 ASP B O 1
ATOM 1638 N N . ASN B 1 82 ? -13.727 -7.738 -14.43 1 95.44 82 ASN B N 1
ATOM 1639 C CA . ASN B 1 82 ? -14.938 -7.102 -13.938 1 95.44 82 ASN B CA 1
ATOM 1640 C C . ASN B 1 82 ? -14.656 -6.23 -12.719 1 95.44 82 ASN B C 1
ATOM 1642 O O . ASN B 1 82 ? -14.547 -6.738 -11.602 1 95.44 82 ASN B O 1
ATOM 1646 N N . VAL B 1 83 ? -14.547 -4.992 -12.938 1 93.94 83 VAL B N 1
ATOM 1647 C CA . VAL B 1 83 ? -14.148 -4.035 -11.906 1 93.94 83 VAL B CA 1
ATOM 1648 C C . VAL B 1 83 ? -15.172 -4.055 -10.766 1 93.94 83 VAL B C 1
ATOM 1650 O O . VAL B 1 83 ? -14.797 -3.992 -9.594 1 93.94 83 VAL B O 1
ATOM 1653 N N . SER B 1 84 ? -16.469 -4.129 -11.141 1 95.31 84 SER B N 1
ATOM 1654 C CA . SER B 1 84 ? -17.516 -4.145 -10.117 1 95.31 84 SER B CA 1
ATOM 1655 C C . SER B 1 84 ? -17.359 -5.348 -9.188 1 95.31 84 SER B C 1
ATOM 1657 O O . SER B 1 84 ? -17.516 -5.223 -7.973 1 95.31 84 SER B O 1
ATOM 1659 N N . GLN B 1 85 ? -17.031 -6.508 -9.758 1 96.19 85 GLN B N 1
ATOM 1660 C CA . GLN B 1 85 ? -16.844 -7.707 -8.953 1 96.19 85 GLN B CA 1
ATOM 1661 C C . GLN B 1 85 ? -15.578 -7.598 -8.094 1 96.19 85 GLN B C 1
ATOM 1663 O O . GLN B 1 85 ? -15.578 -7.996 -6.926 1 96.19 85 GLN B O 1
ATOM 1668 N N . TYR B 1 86 ? -14.609 -7.062 -8.688 1 96.06 86 TYR B N 1
ATOM 1669 C CA . TYR B 1 86 ? -13.328 -6.867 -8.008 1 96.06 86 TYR B CA 1
ATOM 1670 C C . TYR B 1 86 ? -13.492 -5.949 -6.797 1 96.06 86 TYR B C 1
ATOM 1672 O O . TYR B 1 86 ? -13 -6.254 -5.707 1 96.06 86 TYR B O 1
ATOM 1680 N N . LEU B 1 87 ? -14.273 -4.879 -6.871 1 96.19 87 LEU B N 1
ATOM 1681 C CA . LEU B 1 87 ? -14.344 -3.857 -5.836 1 96.19 87 LEU B CA 1
ATOM 1682 C C . LEU B 1 87 ? -15.5 -4.141 -4.875 1 96.19 87 LEU B C 1
ATOM 1684 O O . LEU B 1 87 ? -15.641 -3.465 -3.854 1 96.19 87 LEU B O 1
ATOM 1688 N N . PHE B 1 88 ? -16.25 -5.129 -5.168 1 96.94 88 PHE B N 1
ATOM 1689 C CA . PHE B 1 88 ? -17.516 -5.348 -4.461 1 96.94 88 PHE B CA 1
ATOM 1690 C C . PHE B 1 88 ? -17.266 -5.469 -2.961 1 96.94 88 PHE B C 1
ATOM 1692 O O . PHE B 1 88 ? -17.875 -4.738 -2.17 1 96.94 88 PHE B O 1
ATOM 1699 N N . ASP B 1 89 ? -16.469 -6.414 -2.506 1 96.69 89 ASP B N 1
ATOM 1700 C CA . ASP B 1 89 ? -16.219 -6.648 -1.086 1 96.69 89 ASP B CA 1
ATOM 1701 C C . ASP B 1 89 ? -15.633 -5.406 -0.416 1 96.69 89 ASP B C 1
ATOM 1703 O O . ASP B 1 89 ? -15.953 -5.109 0.737 1 96.69 89 ASP B O 1
ATOM 1707 N N . PHE B 1 90 ? -14.75 -4.715 -1.113 1 95.75 90 PHE B N 1
ATOM 1708 C CA . PHE B 1 90 ? -14.156 -3.479 -0.613 1 95.75 90 PHE B CA 1
ATOM 1709 C C . PHE B 1 90 ? -15.234 -2.434 -0.355 1 95.75 90 PHE B C 1
ATOM 1711 O O . PHE B 1 90 ? -15.289 -1.844 0.726 1 95.75 90 PHE B O 1
ATOM 1718 N N . ILE B 1 91 ? -16.062 -2.236 -1.339 1 96.5 91 ILE B N 1
ATOM 1719 C CA . ILE B 1 91 ? -17.125 -1.241 -1.23 1 96.5 91 ILE B CA 1
ATOM 1720 C C . ILE B 1 91 ? -18.062 -1.611 -0.084 1 96.5 91 ILE B C 1
ATOM 1722 O O . ILE B 1 91 ? -18.453 -0.751 0.708 1 96.5 91 ILE B O 1
ATOM 1726 N N . GLN B 1 92 ? -18.438 -2.873 -0.001 1 96.31 92 GLN B N 1
ATOM 1727 C CA . GLN B 1 92 ? -19.297 -3.324 1.085 1 96.31 92 GLN B CA 1
ATOM 1728 C C . GLN B 1 92 ? -18.656 -3.068 2.443 1 96.31 92 GLN B C 1
ATOM 1730 O O . GLN B 1 92 ? -19.328 -2.658 3.391 1 96.31 92 GLN B O 1
ATOM 1735 N N . ASP B 1 93 ? -17.375 -3.295 2.559 1 95.56 93 ASP B N 1
ATOM 1736 C CA . ASP B 1 93 ? -16.641 -3.059 3.789 1 95.56 93 ASP B CA 1
ATOM 1737 C C . ASP B 1 93 ? -16.672 -1.585 4.188 1 95.56 93 ASP B C 1
ATOM 1739 O O . ASP B 1 93 ? -16.875 -1.258 5.359 1 95.56 93 ASP B O 1
ATOM 1743 N N . VAL B 1 94 ? -16.453 -0.708 3.268 1 95.94 94 VAL B N 1
ATOM 1744 C CA . VAL B 1 94 ? -16.469 0.729 3.516 1 95.94 94 VAL B CA 1
ATOM 1745 C C . VAL B 1 94 ? -17.875 1.165 3.926 1 95.94 94 VAL B C 1
ATOM 1747 O O . VAL B 1 94 ? -18.031 1.954 4.859 1 95.94 94 VAL B O 1
ATOM 1750 N N . LYS B 1 95 ? -18.859 0.619 3.199 1 96.81 95 LYS B N 1
ATOM 1751 C CA . LYS B 1 95 ? -20.234 0.929 3.57 1 96.81 95 LYS B CA 1
ATOM 1752 C C . LYS B 1 95 ? -20.516 0.523 5.016 1 96.81 95 LYS B C 1
ATOM 1754 O O . LYS B 1 95 ? -21.141 1.276 5.766 1 96.81 95 LYS B O 1
ATOM 1759 N N . GLU B 1 96 ? -20.109 -0.657 5.324 1 96.81 96 GLU B N 1
ATOM 1760 C CA . GLU B 1 96 ? -20.297 -1.129 6.695 1 96.81 96 GLU B CA 1
ATOM 1761 C C . GLU B 1 96 ? -19.609 -0.205 7.691 1 96.81 96 GLU B C 1
ATOM 1763 O O . GLU B 1 96 ? -20.156 0.103 8.75 1 96.81 96 GLU B O 1
ATOM 1768 N N . LEU B 1 97 ? -18.422 0.216 7.414 1 95.94 97 LEU B N 1
ATOM 1769 C CA . LEU B 1 97 ? -17.656 1.131 8.266 1 95.94 97 LEU B CA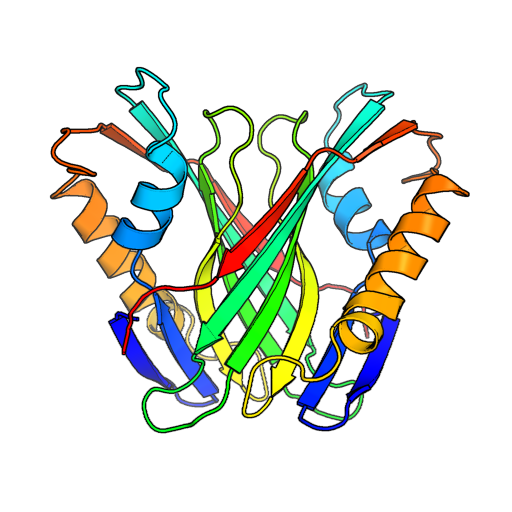 1
ATOM 1770 C C . LEU B 1 97 ? -18.438 2.432 8.477 1 95.94 97 LEU B C 1
ATOM 1772 O O . LEU B 1 97 ? -18.484 2.957 9.594 1 95.94 97 LEU B O 1
ATOM 1776 N N . LEU B 1 98 ? -19 2.98 7.395 1 96.19 98 LEU B N 1
ATOM 1777 C CA . LEU B 1 98 ? -19.75 4.234 7.465 1 96.19 98 LEU B CA 1
ATOM 1778 C C . LEU B 1 98 ? -21.016 4.062 8.281 1 96.19 98 LEU B C 1
ATOM 1780 O O . LEU B 1 98 ? -21.469 5 8.953 1 96.19 98 LEU B O 1
ATOM 1784 N N . GLN B 1 99 ? -21.578 2.875 8.281 1 97.06 99 GLN B N 1
ATOM 1785 C CA . GLN B 1 99 ? -22.797 2.586 9.016 1 97.06 99 GLN B CA 1
ATOM 1786 C C . GLN B 1 99 ? -22.516 2.273 10.477 1 97.06 99 GLN B C 1
ATOM 1788 O O . GLN B 1 99 ? -23.328 2.543 11.352 1 97.06 99 GLN B O 1
ATOM 1793 N N . ASN B 1 100 ? -21.391 1.653 10.734 1 96.31 100 ASN B N 1
ATOM 1794 C CA . ASN B 1 100 ? -20.922 1.308 12.078 1 96.31 100 ASN B CA 1
ATOM 1795 C C . ASN B 1 100 ? -19.531 1.854 12.344 1 96.31 100 ASN B C 1
ATOM 1797 O O . ASN B 1 100 ? -18.578 1.086 12.516 1 96.31 100 ASN B O 1
ATOM 1801 N N . PRO B 1 101 ? -19.484 3.188 12.523 1 95.19 101 PRO B N 1
ATOM 1802 C CA . PRO B 1 101 ? -18.172 3.84 12.602 1 95.19 101 PRO B CA 1
ATOM 1803 C C . PRO B 1 101 ? -17.578 3.807 14.016 1 95.19 101 PRO B C 1
ATOM 1805 O O . PRO B 1 101 ? -17.203 4.848 14.547 1 95.19 101 PRO B O 1
ATOM 1808 N N . VAL B 1 102 ? -17.453 2.645 14.57 1 93 102 VAL B N 1
ATOM 1809 C CA . VAL B 1 102 ? -16.922 2.475 15.922 1 93 102 VAL B CA 1
ATOM 1810 C C . VAL B 1 102 ? -15.578 1.746 15.852 1 93 102 VAL B C 1
ATOM 1812 O O . VAL B 1 102 ? -15.5 0.622 15.352 1 93 102 VAL B O 1
ATOM 1815 N N . ILE B 1 103 ? -14.586 2.363 16.234 1 91.56 103 ILE B N 1
ATOM 1816 C CA . ILE B 1 103 ? -13.25 1.787 16.312 1 91.56 103 ILE B CA 1
ATOM 1817 C C . ILE B 1 103 ? -12.75 1.848 17.766 1 91.56 103 ILE B C 1
ATOM 1819 O O . ILE B 1 103 ? -12.773 2.908 18.391 1 91.56 103 ILE B O 1
ATOM 1823 N N . GLY B 1 104 ? -12.312 0.737 18.281 1 86.25 104 GLY B N 1
ATOM 1824 C CA . GLY B 1 104 ? -11.812 0.72 19.641 1 86.25 104 GLY B CA 1
ATOM 1825 C C . GLY B 1 104 ? -12.812 1.259 20.656 1 86.25 104 GLY B C 1
ATOM 1826 O O . GLY B 1 104 ? -12.445 1.964 21.594 1 86.25 104 GLY B O 1
ATOM 1827 N N . GLY B 1 105 ? -14.031 1.088 20.359 1 87.44 105 GLY B N 1
ATOM 1828 C CA . GLY B 1 105 ? -15.078 1.521 21.281 1 87.44 105 GLY B CA 1
ATOM 1829 C C . GLY B 1 105 ? -15.445 2.982 21.109 1 87.44 105 GLY B C 1
ATOM 1830 O O . GLY B 1 105 ? -16.297 3.5 21.844 1 87.44 105 GLY B O 1
ATOM 1831 N N . LYS B 1 106 ? -14.852 3.691 20.297 1 89.44 106 LYS B N 1
ATOM 1832 C CA . LYS B 1 106 ? -15.117 5.109 20.062 1 89.44 106 LYS B CA 1
ATOM 1833 C C . LYS B 1 106 ? -15.938 5.316 18.797 1 89.44 106 LYS B C 1
ATOM 1835 O O . LYS B 1 106 ? -15.648 4.711 17.766 1 89.44 106 LYS B O 1
ATOM 1840 N N . LEU B 1 107 ? -16.938 6.117 18.859 1 92.88 107 LEU B N 1
ATOM 1841 C CA . LEU B 1 107 ? -17.719 6.52 17.688 1 92.88 107 LEU B CA 1
ATOM 1842 C C . LEU B 1 107 ? -16.984 7.586 16.875 1 92.88 107 LEU B C 1
ATOM 1844 O O . LEU B 1 107 ? -16.609 8.633 17.422 1 92.88 107 LEU B O 1
ATOM 1848 N N . LEU B 1 108 ? -16.766 7.312 15.648 1 94 108 LEU B N 1
ATOM 1849 C CA . LEU B 1 108 ? -16 8.219 14.797 1 94 108 LEU B CA 1
ATOM 1850 C C . LEU B 1 108 ? -16.828 8.641 13.578 1 94 108 LEU B C 1
ATOM 1852 O O . LEU B 1 108 ? -17.844 8.031 13.273 1 94 108 LEU B O 1
ATOM 1856 N N . LYS B 1 109 ? -16.453 9.773 13.062 1 95.25 109 LYS B N 1
ATOM 1857 C CA . LYS B 1 109 ? -16.922 10.188 11.742 1 95.25 109 LYS B CA 1
ATOM 1858 C C . LYS B 1 109 ? -15.867 9.938 10.68 1 95.25 109 LYS B C 1
ATOM 1860 O O . LYS B 1 109 ? -14.68 10.203 10.898 1 95.25 109 LYS B O 1
ATOM 1865 N N . PHE B 1 110 ? -16.297 9.336 9.523 1 95.25 110 PHE B N 1
ATOM 1866 C CA . PHE B 1 110 ? -15.359 9.062 8.445 1 95.25 110 PHE B CA 1
ATOM 1867 C C . PHE B 1 110 ? -15.664 9.93 7.227 1 95.25 110 PHE B C 1
ATOM 1869 O O . PHE B 1 110 ? -16.828 10.031 6.812 1 95.25 110 PHE B O 1
ATOM 1876 N N . LEU B 1 111 ? -14.688 10.609 6.777 1 94 111 LEU B N 1
ATOM 1877 C CA . LEU B 1 111 ? -14.734 11.328 5.512 1 94 111 LEU B CA 1
ATOM 1878 C C . LEU B 1 111 ? -13.898 10.617 4.449 1 94 111 LEU B C 1
ATOM 1880 O O . LEU B 1 111 ? -12.703 10.383 4.652 1 94 111 LEU B O 1
ATOM 1884 N N . LEU B 1 112 ? -14.547 10.133 3.412 1 92.56 112 LEU B N 1
ATOM 1885 C CA . LEU B 1 112 ? -13.836 9.5 2.305 1 92.56 112 LEU B CA 1
ATOM 1886 C C . LEU B 1 112 ? -13.273 10.547 1.351 1 92.56 112 LEU B C 1
ATOM 1888 O O . LEU B 1 112 ? -14.016 11.375 0.818 1 92.56 112 LEU B O 1
ATOM 1892 N N . MET B 1 113 ? -12.078 10.656 1.253 1 86.56 113 MET B N 1
ATOM 1893 C CA . MET B 1 113 ? -11.438 11.648 0.398 1 86.56 113 MET B CA 1
ATOM 1894 C C . MET B 1 113 ? -11.422 11.188 -1.056 1 86.56 113 MET B C 1
ATOM 1896 O O . MET B 1 113 ? -12.469 10.859 -1.621 1 86.56 113 MET B O 1
ATOM 1900 N N . HIS B 1 114 ? -10.305 10.898 -1.651 1 77.56 114 HIS B N 1
ATOM 1901 C CA . HIS B 1 114 ? -10.219 10.523 -3.059 1 77.56 114 HIS B CA 1
ATOM 1902 C C . HIS B 1 114 ? -9.773 9.078 -3.219 1 77.56 114 HIS B C 1
ATOM 1904 O O . HIS B 1 114 ? -9.125 8.516 -2.332 1 77.56 114 HIS B O 1
ATOM 1910 N N . LEU B 1 115 ? -10.43 8.43 -4.172 1 77 115 LEU B N 1
ATOM 1911 C CA . LEU B 1 115 ? -9.906 7.156 -4.668 1 77 115 LEU B CA 1
ATOM 1912 C C . LEU B 1 115 ? -9.008 7.375 -5.883 1 77 115 LEU B C 1
ATOM 1914 O O . LEU B 1 115 ? -9.469 7.871 -6.914 1 77 115 LEU B O 1
ATOM 1918 N N . PHE B 1 116 ? -7.688 7.078 -5.645 1 77.5 116 PHE B N 1
ATOM 1919 C CA . PHE B 1 116 ? -6.746 7.219 -6.75 1 77.5 116 PHE B CA 1
ATOM 1920 C C . PHE B 1 116 ? -6.383 5.852 -7.324 1 77.5 116 PHE B C 1
ATOM 1922 O O . PHE B 1 116 ? -6.238 4.879 -6.582 1 77.5 116 PHE B O 1
ATOM 1929 N N . VAL B 1 117 ? -6.512 5.723 -8.602 1 72.81 117 VAL B N 1
ATOM 1930 C CA . VAL B 1 117 ? -6.016 4.535 -9.297 1 72.81 117 VAL B CA 1
ATOM 1931 C C . VAL B 1 117 ? -4.656 4.832 -9.922 1 72.81 117 VAL B C 1
ATOM 1933 O O . VAL B 1 117 ? -4.535 5.738 -10.75 1 72.81 117 VAL B O 1
ATOM 1936 N N . MET B 1 118 ? -3.656 4.402 -9.312 1 62.16 118 MET B N 1
ATOM 1937 C CA . MET B 1 118 ? -2.33 4.551 -9.906 1 62.16 118 MET B CA 1
ATOM 1938 C C . MET B 1 118 ? -2.01 3.377 -10.828 1 62.16 118 MET B C 1
ATOM 1940 O O . MET B 1 118 ? -1.945 2.23 -10.383 1 62.16 118 MET B O 1
ATOM 1944 N N . LEU B 1 119 ? -2.402 3.49 -12.039 1 54.59 119 LEU B N 1
ATOM 1945 C CA . LEU B 1 119 ? -2.145 2.432 -13.008 1 54.59 119 LEU B CA 1
ATOM 1946 C C . LEU B 1 119 ? -0.678 2.422 -13.43 1 54.59 119 LEU B C 1
ATOM 1948 O O . LEU B 1 119 ? -0.083 3.48 -13.641 1 54.59 119 LEU B O 1
ATOM 1952 N N . LEU B 1 120 ? 0.221 1.484 -12.977 1 51 120 LEU B N 1
ATOM 1953 C CA . LEU B 1 120 ? 1.512 1.27 -13.617 1 51 120 LEU B CA 1
ATOM 1954 C C . LEU B 1 120 ? 1.427 1.564 -15.117 1 51 120 LEU B C 1
ATOM 1956 O O . LEU B 1 120 ? 0.722 0.869 -15.852 1 51 120 LEU B O 1
ATOM 1960 N N . LEU B 1 121 ? 1.488 2.793 -15.617 1 41 121 LEU B N 1
ATOM 1961 C CA . LEU B 1 121 ? 1.812 2.932 -17.031 1 41 121 LEU B CA 1
ATOM 1962 C C . LEU B 1 121 ? 2.682 1.773 -17.5 1 41 121 LEU B C 1
ATOM 1964 O O . LEU B 1 121 ? 2.379 1.139 -18.516 1 41 121 LEU B O 1
ATOM 1968 N N . ALA B 1 122 ? 4.188 2.184 -17.469 1 36.28 122 ALA B N 1
ATOM 1969 C CA . ALA B 1 122 ? 5.316 2.277 -18.391 1 36.28 122 ALA B CA 1
ATOM 1970 C C . ALA B 1 122 ? 6.012 0.927 -18.547 1 36.28 122 ALA B C 1
ATOM 1972 O O . ALA B 1 122 ? 7.184 0.864 -18.922 1 36.28 122 ALA B O 1
ATOM 1973 N N . LEU B 1 123 ? 5.871 0.025 -17.656 1 33.34 123 LEU B N 1
ATOM 1974 C CA . LEU B 1 123 ? 6.855 -0.967 -18.078 1 33.34 123 LEU B CA 1
ATOM 1975 C C . LEU B 1 123 ? 6.867 -1.104 -19.594 1 33.34 123 LEU B C 1
ATOM 1977 O O . LEU B 1 123 ? 7.84 -1.601 -20.172 1 33.34 123 LEU B O 1
ATOM 1981 N N . ILE B 1 124 ? 5.723 -1.492 -20.172 1 26.22 124 ILE B N 1
ATOM 1982 C CA . ILE B 1 124 ? 5.949 -1.83 -21.578 1 26.22 124 ILE B CA 1
ATOM 1983 C C . ILE B 1 124 ? 6.266 -0.563 -22.359 1 26.22 124 ILE B C 1
ATOM 1985 O O . ILE B 1 124 ? 5.57 0.447 -22.234 1 26.22 124 ILE B O 1
#

Secondary structure (DSSP, 8-state):
--EEEEETTEEEEE--HHHHHHHHH-S----SEEEEEEEEEEEES-SSS--EEEEEEEEETTSTT---EEEEEEEESSS-S-HHHHHHHHHHHHHHHHHS-EETTEE-EEEEEEEEEEE-----/--EEEEETTEEEEE--HHHHHHHHH-S----SEEEEEEEEEEEES-SSS--EEEEEEEEETTSTT---EEEEEEEESSS-S-HHHHHHHHHHHHHHHHHS-EETTEE-EEEEEEEEEEE-----